Protein AF-A0A015U042-F1 (afdb_monomer_lite)

Structure (mmCIF, N/CA/C/O backbone):
data_AF-A0A015U042-F1
#
_entry.id   AF-A0A015U042-F1
#
loop_
_atom_site.group_PDB
_atom_site.id
_atom_site.type_symbol
_atom_site.label_atom_id
_atom_site.label_alt_id
_atom_site.label_comp_id
_atom_site.label_asym_id
_atom_site.label_entity_id
_atom_site.label_seq_id
_atom_site.pdbx_PDB_ins_code
_atom_site.Cartn_x
_atom_site.Cartn_y
_atom_site.Cartn_z
_atom_site.occupancy
_atom_site.B_iso_or_equiv
_atom_site.auth_seq_id
_atom_site.auth_comp_id
_atom_site.auth_asym_id
_atom_site.auth_atom_id
_atom_site.pdbx_PDB_model_num
ATOM 1 N N . MET A 1 1 ? -30.426 -4.460 9.310 1.00 33.09 1 MET A N 1
ATOM 2 C CA . MET A 1 1 ? -29.621 -4.539 8.068 1.00 33.09 1 MET A CA 1
ATOM 3 C C . MET A 1 1 ? -28.515 -3.481 8.131 1.00 33.09 1 MET A C 1
ATOM 5 O O . MET A 1 1 ? -28.810 -2.299 8.033 1.00 33.09 1 MET A O 1
ATOM 9 N N . TYR A 1 2 ? -27.264 -3.864 8.415 1.00 40.91 2 TYR A N 1
ATOM 10 C CA . TYR A 1 2 ? -26.163 -2.901 8.588 1.00 40.91 2 TYR A CA 1
ATOM 11 C C . TYR A 1 2 ? -25.633 -2.448 7.216 1.00 40.91 2 TYR A C 1
ATOM 13 O O . TYR A 1 2 ? -25.045 -3.244 6.478 1.00 40.91 2 TYR A O 1
ATOM 21 N N . LYS A 1 3 ? -25.877 -1.182 6.856 1.00 42.28 3 LYS A N 1
ATOM 22 C CA . LYS A 1 3 ? -25.446 -0.571 5.587 1.00 42.28 3 LYS A CA 1
ATOM 23 C C . LYS A 1 3 ? -23.916 -0.463 5.579 1.00 42.28 3 LYS A C 1
ATOM 25 O O . LYS A 1 3 ? -23.319 -0.044 6.570 1.00 42.28 3 LYS A O 1
ATOM 30 N N . ALA A 1 4 ? -23.266 -0.883 4.492 1.00 52.16 4 ALA A N 1
ATOM 31 C CA . ALA A 1 4 ? -21.827 -0.661 4.339 1.00 52.16 4 ALA A CA 1
ATOM 32 C C . ALA A 1 4 ? -21.532 0.851 4.419 1.00 52.16 4 ALA A C 1
ATOM 34 O O . ALA A 1 4 ? -22.379 1.640 3.990 1.00 52.16 4 ALA A O 1
ATOM 35 N N . PRO A 1 5 ? -20.383 1.271 4.984 1.00 58.50 5 PRO A N 1
ATOM 36 C CA . PRO A 1 5 ? -20.014 2.678 4.952 1.00 58.50 5 PRO A CA 1
ATOM 37 C C . PRO A 1 5 ? -19.988 3.178 3.494 1.00 58.50 5 PRO A C 1
ATOM 39 O O . PRO A 1 5 ? -19.640 2.397 2.601 1.00 58.50 5 PRO A O 1
ATOM 42 N N . PRO A 1 6 ? -20.397 4.437 3.252 1.00 64.44 6 PRO A N 1
ATOM 43 C CA . PRO A 1 6 ? -20.376 5.031 1.924 1.00 64.44 6 PRO A CA 1
ATOM 44 C C . PRO A 1 6 ? -18.950 5.016 1.373 1.00 64.44 6 PRO A C 1
ATOM 46 O O . PRO A 1 6 ? -17.973 4.983 2.125 1.00 64.44 6 PRO A O 1
ATOM 49 N N . ARG A 1 7 ? -18.837 4.940 0.045 1.00 69.38 7 ARG A N 1
ATOM 50 C CA . ARG A 1 7 ? -17.539 4.854 -0.624 1.00 69.38 7 ARG A CA 1
ATOM 51 C C . ARG A 1 7 ? -16.801 6.178 -0.491 1.00 69.38 7 ARG A C 1
ATOM 53 O O . ARG A 1 7 ? -17.311 7.214 -0.899 1.00 69.38 7 ARG A O 1
ATOM 60 N N . ASP A 1 8 ? -15.571 6.103 -0.005 1.00 77.75 8 ASP A N 1
ATOM 61 C CA . ASP A 1 8 ? -14.689 7.257 0.103 1.00 77.75 8 ASP A CA 1
ATOM 62 C C . ASP A 1 8 ? -13.974 7.524 -1.218 1.00 77.75 8 ASP A C 1
ATOM 64 O O . ASP A 1 8 ? -12.953 6.901 -1.517 1.00 77.75 8 ASP A O 1
ATOM 68 N N . ILE A 1 9 ? -14.503 8.473 -1.995 1.00 84.31 9 ILE A N 1
ATOM 69 C CA . ILE A 1 9 ? -13.961 8.866 -3.306 1.00 84.31 9 ILE A CA 1
ATOM 70 C C . ILE A 1 9 ? -12.489 9.283 -3.188 1.00 84.31 9 ILE A C 1
ATOM 72 O O . ILE A 1 9 ? -11.671 8.887 -4.014 1.00 84.31 9 ILE A O 1
ATOM 76 N N . SER A 1 10 ? -12.120 9.998 -2.121 1.00 84.94 10 SER A N 1
ATOM 77 C CA . SER A 1 10 ? -10.738 10.429 -1.875 1.00 84.94 10 SER A CA 1
ATOM 78 C C . SER A 1 10 ? -9.755 9.258 -1.844 1.00 84.94 10 SER A C 1
ATOM 80 O O . SER A 1 10 ? -8.666 9.355 -2.393 1.00 84.94 10 SER A O 1
ATOM 82 N N . ILE A 1 11 ? -10.139 8.123 -1.253 1.00 86.38 11 ILE A N 1
ATOM 83 C CA . ILE A 1 11 ? -9.268 6.944 -1.176 1.00 86.38 11 ILE A CA 1
ATOM 84 C C . ILE A 1 11 ? -9.122 6.269 -2.537 1.00 86.38 11 ILE A C 1
ATOM 86 O O . ILE A 1 11 ? -8.060 5.730 -2.841 1.00 86.38 11 ILE A O 1
ATOM 90 N N . ASP A 1 12 ? -10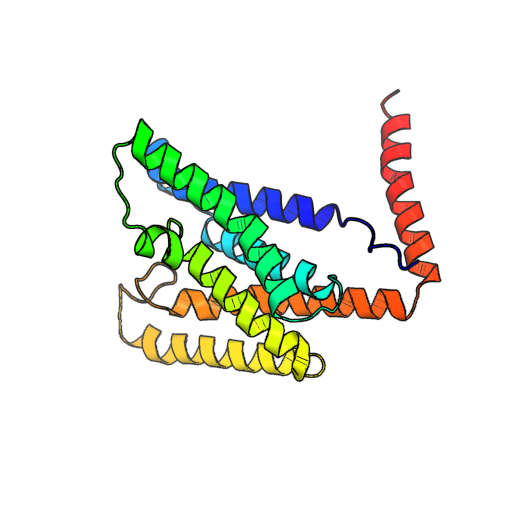.168 6.281 -3.357 1.00 86.12 12 ASP A N 1
ATOM 91 C CA . ASP A 1 12 ? -10.093 5.731 -4.708 1.00 86.12 12 ASP A CA 1
ATOM 92 C C . ASP A 1 12 ? -9.213 6.618 -5.614 1.00 86.12 12 ASP A C 1
ATOM 94 O O . ASP A 1 12 ? -8.393 6.082 -6.360 1.00 86.12 12 ASP A O 1
ATOM 98 N N . ILE A 1 13 ? -9.259 7.949 -5.454 1.00 88.19 13 ILE A N 1
ATOM 99 C CA . ILE A 1 13 ? -8.319 8.885 -6.101 1.00 88.19 13 ILE A CA 1
ATOM 100 C C . ILE A 1 13 ? -6.880 8.629 -5.633 1.00 88.19 13 ILE A C 1
ATOM 102 O O . ILE A 1 13 ? -5.988 8.494 -6.467 1.00 88.19 13 ILE A O 1
ATOM 106 N N . LEU A 1 14 ? -6.639 8.501 -4.321 1.00 88.81 14 LEU A N 1
ATOM 107 C CA . LEU A 1 14 ? -5.294 8.230 -3.799 1.00 88.81 14 LEU A CA 1
ATOM 108 C C . LEU A 1 14 ? -4.720 6.912 -4.334 1.00 88.81 14 LEU A C 1
ATOM 110 O O . LEU A 1 14 ? -3.543 6.861 -4.673 1.00 88.81 14 LEU A O 1
ATOM 114 N N . LYS A 1 15 ? -5.531 5.850 -4.437 1.00 88.88 15 LYS A N 1
ATOM 115 C CA . LYS A 1 15 ? -5.088 4.581 -5.041 1.00 88.88 15 LYS A CA 1
ATOM 116 C C . LYS A 1 15 ? -4.743 4.738 -6.518 1.00 88.88 15 LYS A C 1
ATOM 118 O O . LYS A 1 15 ? -3.800 4.099 -6.969 1.00 88.88 15 LYS A O 1
ATOM 123 N N . CYS A 1 16 ? -5.502 5.551 -7.254 1.00 90.56 16 CYS A N 1
ATOM 124 C CA . CYS A 1 16 ? -5.222 5.839 -8.658 1.00 90.56 16 CYS A CA 1
ATOM 125 C C . CYS A 1 16 ? -3.868 6.543 -8.803 1.00 90.56 16 CYS A C 1
ATOM 127 O O . CYS A 1 16 ? -3.005 6.065 -9.532 1.00 90.56 16 CYS A O 1
ATOM 129 N N . ILE A 1 17 ? -3.640 7.604 -8.023 1.00 89.69 17 ILE A N 1
ATOM 130 C CA . ILE A 1 17 ? -2.360 8.327 -7.997 1.00 89.69 17 ILE A CA 1
ATOM 131 C C . ILE A 1 17 ? -1.219 7.384 -7.606 1.00 89.69 17 ILE A C 1
ATOM 133 O O . ILE A 1 17 ? -0.198 7.351 -8.284 1.00 89.69 17 ILE A O 1
ATOM 137 N N . ALA A 1 18 ? -1.405 6.570 -6.564 1.00 90.31 18 ALA A N 1
ATOM 138 C CA . ALA A 1 18 ? -0.413 5.589 -6.138 1.00 90.31 18 ALA A CA 1
ATOM 139 C C . ALA A 1 18 ? -0.054 4.611 -7.267 1.00 90.31 18 ALA A C 1
ATOM 141 O O . ALA A 1 18 ? 1.122 4.406 -7.543 1.00 90.31 18 ALA A O 1
ATOM 142 N N . ALA A 1 19 ? -1.053 4.056 -7.959 1.00 89.44 19 ALA A N 1
ATOM 143 C CA . ALA A 1 19 ? -0.831 3.145 -9.079 1.00 89.44 19 ALA A CA 1
ATOM 144 C C . ALA A 1 19 ? -0.093 3.825 -10.244 1.00 89.44 19 ALA A C 1
ATOM 146 O O . ALA A 1 19 ? 0.825 3.229 -10.803 1.00 89.44 19 ALA A O 1
ATOM 147 N N . ILE A 1 20 ? -0.441 5.073 -10.576 1.00 88.56 20 ILE A N 1
ATOM 148 C CA . ILE A 1 20 ? 0.255 5.855 -11.609 1.00 88.56 20 ILE A CA 1
ATOM 149 C C . ILE A 1 20 ? 1.720 6.069 -11.218 1.00 88.56 20 ILE A C 1
ATOM 151 O O . ILE A 1 20 ? 2.601 5.806 -12.026 1.00 88.56 20 ILE A O 1
ATOM 155 N N . MET A 1 21 ? 1.996 6.482 -9.978 1.00 87.75 21 MET A N 1
ATOM 156 C CA . MET A 1 21 ? 3.363 6.729 -9.502 1.00 87.75 21 MET A CA 1
ATOM 157 C C . MET A 1 21 ? 4.219 5.457 -9.469 1.00 87.75 21 MET A C 1
ATOM 159 O O . MET A 1 21 ? 5.380 5.494 -9.871 1.00 87.75 21 MET A O 1
ATOM 163 N N . ILE A 1 22 ? 3.649 4.329 -9.028 1.00 87.69 22 ILE A N 1
ATOM 164 C CA . ILE A 1 22 ? 4.331 3.026 -9.050 1.00 87.69 22 ILE A CA 1
ATOM 165 C C . ILE A 1 22 ? 4.658 2.645 -10.493 1.00 87.69 22 ILE A C 1
ATOM 167 O O . ILE A 1 22 ? 5.803 2.322 -10.802 1.00 87.69 22 ILE A O 1
ATOM 171 N N . THR A 1 23 ? 3.678 2.745 -11.392 1.00 86.88 23 THR A N 1
ATOM 172 C CA . THR A 1 23 ? 3.873 2.393 -12.803 1.00 86.88 23 THR A CA 1
ATOM 173 C C . THR A 1 23 ? 4.927 3.290 -13.452 1.00 86.88 23 THR A C 1
ATOM 175 O O . THR A 1 23 ? 5.841 2.775 -14.083 1.00 86.88 23 THR A O 1
ATOM 178 N N . ASN A 1 24 ? 4.865 4.608 -13.226 1.00 88.25 24 ASN A N 1
ATOM 179 C CA . ASN A 1 24 ? 5.836 5.579 -13.740 1.00 88.25 24 ASN A CA 1
ATOM 180 C C . ASN A 1 24 ? 7.276 5.225 -13.341 1.00 88.25 24 ASN A C 1
ATOM 182 O O . ASN A 1 24 ? 8.196 5.350 -14.141 1.00 88.25 24 ASN A O 1
ATOM 186 N N . SER A 1 25 ? 7.471 4.731 -12.117 1.00 86.06 25 SER A N 1
ATOM 187 C CA . SER A 1 25 ? 8.798 4.337 -11.636 1.00 86.06 25 SER A CA 1
ATOM 188 C C . SER A 1 25 ? 9.363 3.064 -12.271 1.00 86.06 25 SER A C 1
ATOM 190 O O . SER A 1 25 ? 10.565 2.844 -12.211 1.00 86.06 25 SER A O 1
ATOM 192 N N . HIS A 1 26 ? 8.514 2.245 -12.897 1.00 84.00 26 HIS A N 1
ATOM 193 C CA . HIS A 1 26 ? 8.901 1.034 -13.627 1.00 84.00 26 HIS A CA 1
ATOM 194 C C . HIS A 1 26 ? 8.947 1.240 -15.152 1.00 84.00 26 HIS A C 1
ATOM 196 O O . HIS A 1 26 ? 9.093 0.276 -15.896 1.00 84.00 26 HIS A O 1
ATOM 202 N N . MET A 1 27 ? 8.796 2.479 -15.630 1.00 83.19 27 MET A N 1
ATOM 203 C CA . MET A 1 27 ? 8.882 2.838 -17.052 1.00 83.19 27 MET A CA 1
ATOM 204 C C . MET A 1 27 ? 10.288 3.315 -17.451 1.00 83.19 27 MET A C 1
ATOM 206 O O . MET A 1 27 ? 10.439 4.022 -18.442 1.00 83.19 27 MET A O 1
ATOM 210 N N . ASP A 1 28 ? 11.322 2.936 -16.700 1.00 80.75 28 ASP A N 1
ATOM 211 C CA . ASP A 1 28 ? 12.724 3.296 -16.950 1.00 80.75 28 ASP A CA 1
ATOM 212 C C . ASP A 1 28 ? 13.157 3.016 -18.398 1.00 80.75 28 ASP A C 1
ATOM 214 O O . ASP A 1 28 ? 13.710 3.894 -19.059 1.00 80.75 28 ASP A O 1
ATOM 218 N N . ILE A 1 29 ? 12.794 1.845 -18.926 1.00 80.69 29 ILE A N 1
ATOM 219 C CA . ILE A 1 29 ? 13.070 1.437 -20.311 1.00 80.69 29 ILE A CA 1
ATOM 220 C C . ILE A 1 29 ? 12.398 2.376 -21.329 1.00 80.69 29 ILE A C 1
ATOM 222 O O . ILE A 1 29 ? 12.947 2.615 -22.402 1.00 80.69 29 ILE A O 1
ATOM 226 N N . LEU A 1 30 ? 11.225 2.932 -21.009 1.00 80.69 30 LEU A N 1
ATOM 227 C CA . LEU A 1 30 ? 10.455 3.792 -21.915 1.00 80.69 30 LEU A CA 1
ATOM 228 C C . LEU A 1 30 ? 11.036 5.212 -22.015 1.00 80.69 30 LEU A C 1
ATOM 230 O O . LEU A 1 30 ? 10.817 5.895 -23.013 1.00 80.69 30 LEU A O 1
ATOM 234 N N . TYR A 1 31 ? 11.767 5.656 -20.990 1.00 82.31 31 TYR A N 1
ATOM 235 C CA . TYR A 1 31 ? 12.343 7.000 -20.926 1.00 82.31 31 TYR A CA 1
ATOM 236 C C . TYR A 1 31 ? 13.756 7.109 -21.516 1.00 82.31 31 TYR A C 1
ATOM 238 O O . TYR A 1 31 ? 14.216 8.228 -21.746 1.00 82.31 31 TYR A O 1
ATOM 246 N N . GLY A 1 32 ? 14.438 5.987 -21.778 1.00 83.62 32 GLY A N 1
ATOM 247 C CA . GLY A 1 32 ? 15.785 5.972 -22.358 1.00 83.62 32 GLY A CA 1
ATOM 248 C C . GLY A 1 32 ? 16.765 6.850 -21.572 1.00 83.62 32 GLY A C 1
ATOM 249 O O . GLY A 1 32 ? 16.973 6.654 -20.372 1.00 83.62 32 GLY A O 1
ATOM 250 N N . ASP A 1 33 ? 17.320 7.866 -22.235 1.00 80.31 33 ASP A N 1
ATOM 251 C CA . ASP A 1 33 ? 18.275 8.821 -21.652 1.00 80.31 33 ASP A CA 1
ATOM 252 C C . ASP A 1 33 ? 17.679 9.678 -20.517 1.00 80.31 33 ASP A C 1
ATOM 254 O O . ASP A 1 33 ? 18.407 10.218 -19.683 1.00 80.31 33 ASP A O 1
ATOM 258 N N . TYR A 1 34 ? 16.349 9.765 -20.432 1.00 81.62 34 TYR A N 1
ATOM 259 C CA . TYR A 1 34 ? 15.621 10.498 -19.394 1.00 81.62 34 TYR A CA 1
ATOM 260 C C . TYR A 1 34 ? 15.120 9.586 -18.264 1.00 81.62 34 TYR A C 1
ATOM 262 O O . TYR A 1 34 ? 14.112 9.881 -17.621 1.00 81.62 34 TYR A O 1
ATOM 270 N N . SER A 1 35 ? 15.817 8.480 -17.987 1.00 75.19 35 SER A N 1
ATOM 271 C CA . SER A 1 35 ? 15.477 7.517 -16.923 1.00 75.19 35 SER A CA 1
ATOM 272 C C . SER A 1 35 ? 15.318 8.141 -15.526 1.00 75.19 35 SER A C 1
ATOM 274 O O . SER A 1 35 ? 14.597 7.604 -14.688 1.00 75.19 35 SER A O 1
ATOM 276 N N . TYR A 1 36 ? 15.884 9.328 -15.278 1.00 78.50 36 TYR A N 1
ATOM 277 C CA . TYR A 1 36 ? 15.654 10.098 -14.049 1.00 78.50 36 TYR A CA 1
ATOM 278 C C . TYR A 1 36 ? 14.198 10.574 -13.866 1.00 78.50 36 TYR A C 1
ATOM 280 O O . TYR A 1 36 ? 13.826 10.984 -12.767 1.00 78.50 36 TYR A O 1
ATOM 288 N N . LEU A 1 37 ? 13.364 10.537 -14.911 1.00 79.19 37 LEU A N 1
ATOM 289 C CA . LEU A 1 37 ? 11.925 10.813 -14.825 1.00 79.19 37 LEU A CA 1
ATOM 290 C C . LEU A 1 37 ? 11.130 9.622 -14.263 1.00 79.19 37 LEU A C 1
ATOM 292 O O . LEU A 1 37 ? 10.024 9.824 -13.751 1.00 79.19 37 LEU A O 1
ATOM 296 N N . ALA A 1 38 ? 11.701 8.410 -14.269 1.00 81.50 38 ALA A N 1
ATOM 297 C CA . ALA A 1 38 ? 11.119 7.202 -13.680 1.00 81.50 38 ALA A CA 1
ATOM 298 C C . ALA A 1 38 ? 11.228 7.221 -12.142 1.00 81.50 38 ALA A C 1
ATOM 300 O O . ALA A 1 38 ? 11.882 6.398 -11.505 1.00 81.50 38 ALA A O 1
ATOM 301 N N . THR A 1 39 ? 10.591 8.208 -11.514 1.00 83.94 39 THR A N 1
ATOM 302 C CA . THR A 1 39 ? 10.591 8.416 -10.061 1.00 83.94 39 THR A CA 1
ATOM 303 C C . THR A 1 39 ? 9.191 8.257 -9.478 1.00 83.94 39 THR A C 1
ATOM 305 O O . THR A 1 39 ? 8.205 8.057 -10.189 1.00 83.94 39 THR A O 1
ATOM 308 N N . GLY A 1 40 ? 9.100 8.319 -8.147 1.00 81.62 40 GLY A N 1
ATOM 309 C CA . GLY A 1 40 ? 7.826 8.292 -7.429 1.00 81.62 40 GLY A CA 1
ATOM 310 C C . GLY A 1 40 ? 7.389 6.913 -6.939 1.00 81.62 40 GLY A C 1
ATOM 311 O O . GLY A 1 40 ? 6.429 6.851 -6.177 1.00 81.62 40 GLY A O 1
ATOM 312 N N . GLY A 1 41 ? 8.115 5.839 -7.266 1.00 84.00 41 GLY A N 1
ATOM 313 C CA . GLY A 1 41 ? 7.767 4.472 -6.857 1.00 84.00 41 GLY A CA 1
ATOM 314 C C . GLY A 1 41 ? 7.612 4.327 -5.347 1.00 84.00 41 GLY A C 1
ATOM 315 O O . GLY A 1 41 ? 6.566 3.907 -4.867 1.00 84.00 41 GLY A O 1
ATOM 316 N N . ALA A 1 42 ? 8.588 4.816 -4.579 1.00 84.62 42 ALA A N 1
ATOM 317 C CA . ALA A 1 42 ? 8.534 4.747 -3.121 1.00 84.62 42 ALA A CA 1
ATOM 318 C C . ALA A 1 42 ? 7.379 5.545 -2.493 1.00 84.62 42 ALA A C 1
ATOM 320 O O . ALA A 1 42 ? 6.770 5.117 -1.513 1.00 84.62 42 ALA A O 1
ATOM 321 N N . ILE A 1 43 ? 7.050 6.706 -3.066 1.00 86.44 43 ILE A N 1
ATOM 322 C CA . ILE A 1 43 ? 5.910 7.511 -2.609 1.00 86.44 43 ILE A CA 1
ATOM 323 C C . ILE A 1 43 ? 4.600 6.800 -2.976 1.00 86.44 43 ILE A C 1
ATOM 325 O O . ILE A 1 43 ? 3.691 6.724 -2.151 1.00 86.44 43 ILE A O 1
ATOM 329 N N . GLY A 1 44 ? 4.516 6.239 -4.183 1.00 88.75 44 GLY A N 1
ATOM 330 C CA . GLY A 1 44 ? 3.378 5.450 -4.641 1.00 88.75 44 GLY A CA 1
ATOM 331 C C . GLY A 1 44 ? 3.133 4.223 -3.760 1.00 88.75 44 GLY A C 1
ATOM 332 O O . GLY A 1 44 ? 2.011 4.024 -3.291 1.00 88.75 44 GLY A O 1
ATOM 333 N N . ASP A 1 45 ? 4.183 3.469 -3.436 1.00 89.31 45 ASP A N 1
ATOM 334 C CA . ASP A 1 45 ? 4.127 2.334 -2.514 1.00 89.31 45 ASP A CA 1
ATOM 335 C C . ASP A 1 45 ? 3.628 2.770 -1.133 1.00 89.31 45 ASP A C 1
ATOM 337 O O . ASP A 1 45 ? 2.673 2.195 -0.602 1.00 89.31 45 ASP A O 1
ATOM 341 N N . ALA A 1 46 ? 4.204 3.834 -0.563 1.00 89.19 46 ALA A N 1
ATOM 342 C CA . ALA A 1 46 ? 3.784 4.377 0.726 1.00 89.19 46 ALA A CA 1
ATOM 343 C C . ALA A 1 46 ? 2.295 4.774 0.732 1.00 89.19 46 ALA A C 1
ATOM 345 O O . ALA A 1 46 ? 1.562 4.424 1.665 1.00 89.19 46 ALA A O 1
ATOM 346 N N . LEU A 1 47 ? 1.817 5.440 -0.326 1.00 90.00 47 LEU A N 1
ATOM 347 C CA . LEU A 1 47 ? 0.407 5.801 -0.495 1.00 90.00 47 LEU A CA 1
ATOM 348 C C . LEU A 1 47 ? -0.489 4.564 -0.623 1.00 90.00 47 LEU A C 1
ATOM 350 O O . LEU A 1 47 ? -1.572 4.521 -0.026 1.00 90.00 47 LEU A O 1
ATOM 354 N N . PHE A 1 48 ? -0.052 3.538 -1.353 1.00 91.69 48 PHE A N 1
ATOM 355 C CA . PHE A 1 48 ? -0.807 2.299 -1.513 1.00 91.69 48 PHE A CA 1
ATOM 356 C C . PHE A 1 48 ? -0.928 1.532 -0.192 1.00 91.69 48 PHE A C 1
ATOM 358 O O . PHE A 1 48 ? -2.021 1.070 0.168 1.00 91.69 48 PHE A O 1
ATOM 365 N N . PHE A 1 49 ? 0.165 1.427 0.568 1.00 92.38 49 PHE A N 1
ATOM 366 C CA . PHE A 1 49 ? 0.175 0.816 1.896 1.00 92.38 49 PHE A CA 1
ATOM 367 C C . PHE A 1 49 ? -0.700 1.597 2.875 1.00 92.38 49 PHE A C 1
ATOM 369 O O . PHE A 1 49 ? -1.530 1.001 3.567 1.00 92.38 49 PHE A O 1
ATOM 376 N N . PHE A 1 50 ? -0.613 2.926 2.871 1.00 92.56 50 PHE A N 1
ATOM 377 C CA . PHE A 1 50 ? -1.488 3.789 3.659 1.00 92.56 50 PHE A CA 1
ATOM 378 C C . PHE A 1 50 ? -2.975 3.555 3.337 1.00 92.56 50 PHE A C 1
ATOM 380 O O . PHE A 1 50 ? -3.773 3.259 4.233 1.00 92.56 50 PHE A O 1
ATOM 387 N N . CYS A 1 51 ? -3.360 3.586 2.057 1.00 90.75 51 CYS A N 1
ATOM 388 C CA . CYS A 1 51 ? -4.740 3.332 1.627 1.00 90.75 51 CYS A CA 1
ATOM 389 C C . CYS A 1 51 ? -5.214 1.921 2.007 1.00 90.75 51 CYS A C 1
ATOM 391 O O . CYS A 1 51 ? -6.368 1.713 2.410 1.00 90.75 51 CYS A O 1
ATOM 393 N N . SER A 1 52 ? -4.320 0.938 1.904 1.00 90.56 52 SER A N 1
ATOM 394 C CA . SER A 1 52 ? -4.586 -0.441 2.303 1.00 90.56 52 SER A CA 1
ATOM 395 C C . SER A 1 52 ? -4.867 -0.550 3.798 1.00 90.56 52 SER A C 1
ATOM 397 O O . SER A 1 52 ? -5.875 -1.150 4.165 1.00 90.56 52 SER A O 1
ATOM 399 N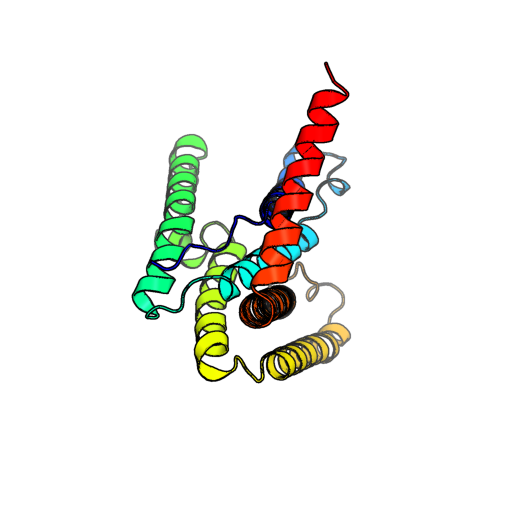 N . GLY A 1 53 ? -4.055 0.075 4.655 1.00 89.56 53 GLY A N 1
ATOM 400 C CA . GLY A 1 53 ? -4.273 0.119 6.104 1.00 89.56 53 GLY A CA 1
ATOM 401 C C . GLY A 1 53 ? -5.557 0.854 6.499 1.00 89.56 53 GLY A C 1
ATOM 402 O O . GLY A 1 53 ? -6.318 0.370 7.340 1.00 89.56 53 GLY A O 1
ATOM 403 N N . TYR A 1 54 ? -5.855 1.974 5.836 1.00 89.00 54 TYR A N 1
ATOM 404 C CA . TYR A 1 54 ? -7.062 2.772 6.068 1.00 89.00 54 TYR A CA 1
ATOM 405 C C . TYR A 1 54 ? -8.347 1.986 5.810 1.00 89.00 54 TYR A C 1
ATOM 407 O O . TYR A 1 54 ? -9.195 1.829 6.693 1.00 89.00 54 TYR A O 1
ATOM 415 N N . THR A 1 55 ? -8.472 1.424 4.607 1.00 86.56 55 THR A N 1
ATOM 416 C CA . THR A 1 55 ? -9.667 0.661 4.211 1.00 86.56 55 THR A CA 1
ATOM 417 C C . THR A 1 55 ? -9.845 -0.610 5.037 1.00 86.56 55 THR A C 1
ATOM 419 O O . THR A 1 55 ? -10.969 -1.083 5.228 1.00 86.56 55 THR A O 1
ATOM 422 N N . LEU A 1 56 ? -8.752 -1.155 5.574 1.00 85.50 56 LEU A N 1
ATOM 423 C CA . LEU A 1 56 ? -8.771 -2.321 6.443 1.00 85.50 56 LEU A CA 1
ATOM 424 C C . LEU A 1 56 ? -9.591 -2.066 7.706 1.00 85.50 56 LEU A C 1
ATOM 426 O O . LEU A 1 56 ? -10.453 -2.877 8.033 1.00 85.50 56 LEU A O 1
ATOM 430 N N . PHE A 1 57 ? -9.369 -0.939 8.383 1.00 82.44 57 PHE A N 1
ATOM 431 C CA . PHE A 1 57 ? -10.027 -0.599 9.651 1.00 82.44 57 PHE A CA 1
ATOM 432 C C . PHE A 1 57 ? -11.456 -0.059 9.484 1.00 82.44 57 PHE A C 1
ATOM 434 O O . PHE A 1 57 ? -12.217 -0.015 10.452 1.00 82.44 57 PHE A O 1
ATOM 441 N N . LEU A 1 58 ? -11.862 0.258 8.253 1.00 77.81 58 LEU A N 1
ATOM 442 C CA . LEU A 1 58 ? -13.259 0.525 7.893 1.00 77.81 58 LEU A CA 1
ATOM 443 C C . LEU A 1 58 ? -14.065 -0.754 7.604 1.00 77.81 58 LEU A C 1
ATOM 445 O O . LEU A 1 58 ? -15.295 -0.745 7.667 1.00 77.81 58 LEU A O 1
ATOM 449 N N . GLY A 1 59 ? -13.391 -1.864 7.282 1.00 72.19 59 GLY A N 1
ATOM 450 C CA . GLY A 1 59 ? -14.031 -3.136 6.946 1.00 72.19 59 GLY A CA 1
ATOM 451 C C . GLY A 1 59 ? -14.706 -3.830 8.136 1.00 72.19 59 GLY A C 1
ATOM 452 O O . GLY A 1 59 ? -14.388 -3.568 9.295 1.00 72.19 59 GLY A O 1
ATOM 453 N N . ARG A 1 60 ? -15.611 -4.774 7.851 1.00 72.50 60 ARG A N 1
ATOM 454 C CA . ARG A 1 60 ? -16.326 -5.573 8.867 1.00 72.50 60 ARG A CA 1
ATOM 455 C C . ARG A 1 60 ? -15.370 -6.462 9.671 1.00 72.50 60 ARG A C 1
ATOM 457 O O . ARG A 1 60 ? -14.388 -6.955 9.117 1.00 72.50 60 ARG A O 1
ATOM 464 N N . ASP A 1 61 ? -15.675 -6.670 10.953 1.00 73.38 61 ASP A N 1
ATOM 465 C CA . ASP A 1 61 ? -15.024 -7.715 11.749 1.00 73.38 61 ASP A CA 1
ATOM 466 C C . ASP A 1 61 ? -15.497 -9.085 11.227 1.00 73.38 61 ASP A C 1
ATOM 468 O O . ASP A 1 61 ? -16.685 -9.299 10.984 1.00 73.38 61 ASP A O 1
ATOM 472 N N . MET A 1 62 ? -14.551 -9.983 10.980 1.00 79.31 62 MET A N 1
ATOM 473 C CA . MET A 1 62 ? -14.779 -11.332 10.467 1.00 79.31 62 MET A CA 1
ATOM 474 C C . MET A 1 62 ? -13.732 -12.274 11.043 1.00 79.31 62 MET A C 1
ATOM 476 O O . MET A 1 62 ? -12.684 -11.824 11.517 1.00 79.31 62 MET A O 1
ATOM 480 N N . ASP A 1 63 ? -13.986 -13.569 10.896 1.00 87.12 63 ASP A N 1
ATOM 481 C CA . ASP A 1 63 ? -12.975 -14.589 11.120 1.00 87.12 63 ASP A CA 1
ATOM 482 C C . ASP A 1 63 ? -11.768 -14.444 10.169 1.00 87.12 63 ASP A C 1
ATOM 484 O O . ASP A 1 63 ? -11.915 -14.017 9.016 1.00 87.12 63 ASP A O 1
ATOM 488 N N . PHE A 1 64 ? -10.576 -14.786 10.669 1.00 87.50 64 PHE A N 1
ATOM 489 C CA . PHE A 1 64 ? -9.288 -14.587 9.996 1.00 87.50 64 PHE A CA 1
ATOM 490 C C . PHE A 1 64 ? -9.259 -15.214 8.606 1.00 87.50 64 PHE A C 1
ATOM 492 O O . PHE A 1 64 ? -8.945 -14.533 7.631 1.00 87.50 64 PHE A O 1
ATOM 499 N N . PHE A 1 65 ? -9.636 -16.489 8.500 1.00 88.06 65 PHE A N 1
ATOM 500 C CA . PHE A 1 65 ? -9.519 -17.248 7.257 1.00 88.06 65 PHE A CA 1
ATOM 501 C C . PHE A 1 65 ? -10.416 -16.675 6.162 1.00 88.06 65 PHE A C 1
ATOM 503 O O . PHE A 1 65 ? -9.965 -16.415 5.046 1.00 88.06 65 PHE A O 1
ATOM 510 N N . ASN A 1 66 ? -11.674 -16.378 6.494 1.00 89.44 66 ASN A N 1
ATOM 511 C CA . ASN A 1 66 ? -12.625 -15.765 5.564 1.00 89.44 66 ASN A CA 1
ATOM 512 C C . ASN A 1 66 ? -12.208 -14.351 5.146 1.00 89.44 66 ASN A C 1
ATOM 514 O O . ASN A 1 66 ? -12.466 -13.910 4.021 1.00 89.44 66 ASN A O 1
ATOM 518 N N . TRP A 1 67 ? -11.579 -13.620 6.059 1.00 88.25 67 TRP A N 1
ATOM 519 C CA . TRP A 1 67 ? -11.062 -12.289 5.801 1.00 88.25 67 TRP A CA 1
ATOM 520 C C . TRP A 1 67 ? -9.832 -12.314 4.885 1.00 88.25 67 TRP A C 1
ATOM 522 O O . TRP A 1 67 ? -9.786 -11.571 3.901 1.00 88.25 67 TRP A O 1
ATOM 532 N N . TYR A 1 68 ? -8.875 -13.202 5.157 1.00 89.44 68 TYR A N 1
ATOM 533 C CA . TYR A 1 68 ? -7.633 -13.338 4.400 1.00 89.44 68 TYR A CA 1
ATOM 534 C C . TYR A 1 68 ? -7.881 -13.933 3.008 1.00 89.44 68 TYR A C 1
ATOM 536 O O . TYR A 1 68 ? -7.388 -13.398 2.013 1.00 89.44 68 TYR A O 1
ATOM 544 N N . LYS A 1 69 ? -8.769 -14.933 2.899 1.00 89.94 69 LYS A N 1
ATOM 545 C CA . LYS A 1 69 ? -9.212 -15.517 1.620 1.00 89.94 69 LYS A CA 1
ATOM 546 C C . LYS A 1 69 ? -9.724 -14.457 0.645 1.00 89.94 69 LYS A C 1
ATOM 548 O O . LYS A 1 69 ? -9.410 -14.503 -0.538 1.00 89.94 69 LYS A O 1
ATOM 553 N N . ARG A 1 70 ? -10.459 -13.446 1.124 1.00 88.75 70 ARG A N 1
ATOM 554 C CA . ARG A 1 70 ? -10.920 -12.338 0.268 1.00 88.75 70 ARG A CA 1
ATOM 555 C C . ARG A 1 70 ? -9.795 -11.485 -0.305 1.00 88.75 70 ARG A C 1
ATOM 557 O O . ARG A 1 70 ? -9.980 -10.880 -1.356 1.00 88.75 70 ARG A O 1
ATOM 564 N N . ARG A 1 71 ? -8.670 -11.363 0.400 1.00 88.81 71 ARG A N 1
ATOM 565 C CA . ARG A 1 71 ? -7.503 -10.614 -0.084 1.00 88.81 71 ARG A CA 1
ATOM 566 C C . ARG A 1 71 ? -6.744 -11.424 -1.120 1.00 88.81 71 ARG A C 1
ATOM 568 O O . ARG A 1 71 ? -6.450 -10.877 -2.179 1.00 88.81 71 ARG A O 1
ATOM 575 N N . ILE A 1 72 ? -6.574 -12.723 -0.874 1.00 89.50 72 ILE A N 1
ATOM 576 C CA . ILE A 1 72 ? -6.015 -13.659 -1.855 1.00 89.50 72 ILE A CA 1
ATOM 577 C C . ILE A 1 72 ? -6.836 -13.625 -3.149 1.00 89.50 72 ILE A C 1
ATOM 579 O O . ILE A 1 72 ? -6.290 -13.323 -4.204 1.00 89.50 72 ILE A O 1
ATOM 583 N N . ASN A 1 73 ? -8.159 -13.795 -3.053 1.00 90.62 73 ASN A N 1
ATOM 584 C CA . ASN A 1 73 ? -9.074 -13.799 -4.201 1.00 90.62 73 ASN A CA 1
ATOM 585 C C . ASN A 1 73 ? -9.149 -12.465 -4.961 1.00 90.62 73 ASN A C 1
ATOM 587 O O . ASN A 1 73 ? -9.784 -12.404 -6.006 1.00 90.62 73 ASN A O 1
ATOM 591 N N . ARG A 1 74 ? -8.556 -11.389 -4.437 1.00 86.94 74 ARG A N 1
ATOM 592 C CA . ARG A 1 74 ? -8.481 -10.098 -5.128 1.00 86.94 74 ARG A CA 1
ATOM 593 C C . ARG A 1 74 ? -7.125 -9.874 -5.795 1.00 86.94 74 ARG A C 1
ATOM 595 O O . ARG A 1 74 ? -7.088 -9.227 -6.829 1.00 86.94 74 ARG A O 1
ATOM 602 N N . ILE A 1 75 ? -6.038 -10.342 -5.181 1.00 87.75 75 ILE A N 1
ATOM 603 C CA . ILE A 1 75 ? -4.662 -10.037 -5.607 1.00 87.75 75 ILE A CA 1
ATOM 604 C C . ILE A 1 75 ? -4.099 -11.140 -6.507 1.00 87.75 75 ILE A C 1
ATOM 606 O O . ILE A 1 75 ? -3.541 -10.856 -7.559 1.00 87.75 75 ILE A O 1
ATOM 610 N N . TYR A 1 76 ? -4.260 -12.407 -6.127 1.00 86.06 76 TYR A N 1
ATOM 611 C CA . TYR A 1 76 ? -3.636 -13.506 -6.861 1.00 86.06 76 TYR A CA 1
ATOM 612 C C . TYR A 1 76 ? -4.224 -13.749 -8.256 1.00 86.06 76 TYR A C 1
ATOM 614 O O . TYR A 1 76 ? -3.432 -14.063 -9.139 1.00 86.06 76 TYR A O 1
ATOM 622 N N . PRO A 1 77 ? -5.532 -13.543 -8.534 1.00 89.69 77 PRO A N 1
ATOM 623 C CA . PRO A 1 77 ? -6.031 -13.666 -9.903 1.00 89.69 77 PRO A CA 1
ATOM 624 C C . PRO A 1 77 ? -5.298 -12.752 -10.885 1.00 89.69 77 PRO A C 1
ATOM 626 O O . PRO A 1 77 ? -4.909 -13.204 -11.952 1.00 89.69 77 PRO A O 1
ATOM 629 N N . THR A 1 78 ? -5.031 -11.496 -10.511 1.00 88.25 78 THR A N 1
ATOM 630 C CA . THR A 1 78 ? -4.298 -10.566 -11.381 1.00 88.25 78 THR A CA 1
ATOM 631 C C . THR A 1 78 ? -2.825 -10.945 -11.522 1.00 88.25 78 THR A C 1
ATOM 633 O O . THR A 1 78 ? -2.280 -10.824 -12.613 1.00 88.25 78 THR A O 1
ATOM 636 N N . VAL A 1 79 ? -2.193 -11.450 -10.454 1.00 86.81 79 VAL A N 1
ATOM 637 C CA . VAL A 1 79 ? -0.801 -11.942 -10.493 1.00 86.81 79 VAL A CA 1
ATOM 638 C C . VAL A 1 79 ? -0.671 -13.140 -11.435 1.00 86.81 79 VAL A C 1
ATOM 640 O O . VAL A 1 79 ? 0.228 -13.157 -12.269 1.00 86.81 79 VAL A O 1
ATOM 643 N N . PHE A 1 80 ? -1.584 -14.113 -11.354 1.00 87.50 80 PHE A N 1
ATOM 644 C CA . PHE A 1 80 ? -1.584 -15.269 -12.250 1.00 87.50 80 PHE A CA 1
ATOM 645 C C . PHE A 1 80 ? -1.855 -14.874 -13.699 1.00 87.50 80 PHE A C 1
ATOM 647 O O . PHE A 1 80 ? -1.149 -15.341 -14.586 1.00 87.50 80 PHE A O 1
ATOM 654 N N . THR A 1 81 ? -2.822 -13.987 -13.950 1.00 89.00 81 THR A N 1
ATOM 655 C CA . THR A 1 81 ? -3.077 -13.482 -15.305 1.00 89.00 81 THR A CA 1
ATOM 656 C C . THR A 1 81 ? -1.839 -12.803 -15.881 1.00 89.00 81 THR A C 1
ATOM 658 O O . THR A 1 81 ? -1.481 -13.070 -17.024 1.00 89.00 81 THR A O 1
ATOM 661 N N . TRP A 1 82 ? -1.148 -11.970 -15.097 1.00 87.69 82 TRP A N 1
ATOM 662 C CA . TRP A 1 82 ? 0.079 -11.322 -15.559 1.00 87.69 82 TRP A CA 1
ATOM 663 C C . TRP A 1 82 ? 1.210 -12.323 -15.804 1.00 87.69 82 TRP A C 1
ATOM 665 O O . TRP A 1 82 ? 1.877 -12.235 -16.828 1.00 87.69 82 TRP A O 1
ATOM 675 N N . ALA A 1 83 ? 1.384 -13.316 -14.928 1.00 86.25 83 ALA A N 1
ATOM 676 C CA . ALA A 1 83 ? 2.369 -14.378 -15.123 1.00 86.25 83 ALA A CA 1
ATOM 677 C C . ALA A 1 83 ? 2.094 -15.200 -16.396 1.00 86.25 83 ALA A C 1
ATOM 679 O O . ALA A 1 83 ? 3.023 -15.517 -17.132 1.00 86.25 83 ALA A O 1
ATOM 680 N N . LEU A 1 84 ? 0.823 -15.493 -16.697 1.00 86.94 84 LEU A N 1
ATOM 681 C CA . LEU A 1 84 ? 0.427 -16.178 -17.931 1.00 86.94 84 LEU A CA 1
ATOM 682 C C . LEU A 1 84 ? 0.705 -15.324 -19.173 1.00 86.94 84 LEU A C 1
ATOM 684 O O . LEU A 1 84 ? 1.262 -15.828 -20.143 1.00 86.94 84 LEU A O 1
ATOM 688 N N . ILE A 1 85 ? 0.358 -14.034 -19.145 1.00 88.44 85 ILE A N 1
ATOM 689 C CA . ILE A 1 85 ? 0.659 -13.104 -20.245 1.00 88.44 85 ILE A CA 1
ATOM 690 C C . ILE A 1 85 ? 2.178 -13.004 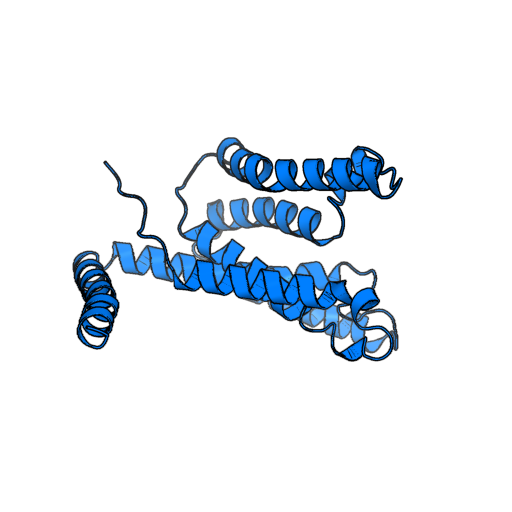-20.450 1.00 88.44 85 ILE A C 1
ATOM 692 O O . ILE A 1 85 ? 2.644 -13.092 -21.583 1.00 88.44 85 ILE A O 1
ATOM 696 N N . ALA A 1 86 ? 2.953 -12.884 -19.369 1.00 85.88 86 ALA A N 1
ATOM 697 C CA . ALA A 1 86 ? 4.412 -12.836 -19.415 1.00 85.88 86 ALA A CA 1
ATOM 698 C C . ALA A 1 86 ? 5.017 -14.104 -20.043 1.00 85.88 86 ALA A C 1
ATOM 700 O O . ALA A 1 86 ? 5.900 -14.010 -20.895 1.00 85.88 86 ALA A O 1
ATOM 701 N N . ALA A 1 87 ? 4.498 -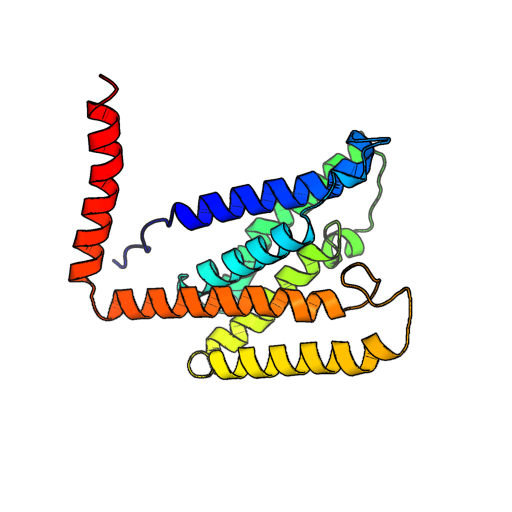15.279 -19.683 1.00 87.38 87 ALA A N 1
ATOM 702 C CA . ALA A 1 87 ? 4.949 -16.549 -20.240 1.00 87.38 87 ALA A CA 1
ATOM 703 C C . ALA A 1 87 ? 4.616 -16.696 -21.734 1.00 87.38 87 ALA A C 1
ATOM 705 O O . ALA A 1 87 ? 5.442 -17.194 -22.491 1.00 87.38 87 ALA A O 1
ATOM 706 N N . VAL A 1 88 ? 3.430 -16.254 -22.170 1.00 89.38 88 VAL A N 1
ATOM 707 C CA . VAL A 1 88 ? 2.986 -16.396 -23.570 1.00 89.38 88 VAL A CA 1
ATOM 708 C C . VAL A 1 88 ? 3.659 -15.384 -24.498 1.00 89.38 88 VAL A C 1
ATOM 710 O O . VAL A 1 88 ? 4.059 -15.747 -25.599 1.00 89.38 88 VAL A O 1
ATOM 713 N N . PHE A 1 89 ? 3.769 -14.121 -24.081 1.00 89.31 89 PHE A N 1
ATOM 714 C CA . PHE A 1 89 ? 4.217 -13.033 -24.959 1.00 89.31 89 PHE A CA 1
ATOM 715 C C . PHE A 1 89 ? 5.702 -12.686 -24.820 1.00 89.31 89 PHE A C 1
ATOM 717 O O . PHE A 1 89 ? 6.283 -12.170 -25.770 1.00 89.31 89 PHE A O 1
ATOM 724 N N . PHE A 1 90 ? 6.319 -12.954 -23.666 1.00 85.25 90 PHE A N 1
ATOM 725 C CA . PHE A 1 90 ? 7.696 -12.540 -23.367 1.00 85.25 90 PHE A CA 1
ATOM 726 C C . PHE A 1 90 ? 8.640 -13.724 -23.068 1.00 85.25 90 PHE A C 1
ATOM 728 O O . PHE A 1 90 ? 9.774 -13.494 -22.648 1.00 85.25 90 PHE A O 1
ATOM 735 N N . ASP A 1 91 ? 8.169 -14.970 -23.248 1.00 82.50 91 ASP A N 1
ATOM 736 C CA . ASP A 1 91 ? 8.850 -16.245 -22.913 1.00 82.50 91 ASP A CA 1
ATOM 737 C C . ASP A 1 91 ? 9.468 -16.259 -21.497 1.00 82.50 91 ASP A C 1
ATOM 739 O O . ASP A 1 91 ? 10.442 -16.953 -21.207 1.00 82.50 91 ASP A O 1
ATOM 743 N N . GLN A 1 92 ? 8.887 -15.480 -20.577 1.00 79.31 92 GLN A N 1
ATOM 744 C CA . GLN A 1 92 ? 9.312 -15.421 -19.181 1.00 79.31 92 GLN A CA 1
ATOM 745 C C . GLN A 1 92 ? 8.677 -16.579 -18.413 1.00 79.31 92 GLN A C 1
ATOM 747 O O . GLN A 1 92 ? 7.494 -16.545 -18.062 1.00 79.31 92 GLN A O 1
ATOM 752 N N . ARG A 1 93 ? 9.465 -17.622 -18.148 1.00 80.06 93 ARG A N 1
ATOM 753 C CA . ARG A 1 93 ? 9.019 -18.797 -17.392 1.00 80.06 93 ARG A CA 1
ATOM 754 C C . ARG A 1 93 ? 9.387 -18.635 -15.926 1.00 80.06 93 ARG A C 1
ATOM 756 O O . ARG A 1 93 ? 10.551 -18.746 -15.562 1.00 80.06 93 ARG A O 1
ATOM 763 N N . TYR A 1 94 ? 8.379 -18.386 -15.100 1.00 77.81 94 TYR A N 1
ATOM 764 C CA . TYR A 1 94 ? 8.530 -18.348 -13.649 1.00 77.81 94 TYR A CA 1
ATOM 765 C C . TYR A 1 94 ? 8.033 -19.648 -13.028 1.00 77.81 94 TYR A C 1
ATOM 767 O O . TYR A 1 94 ? 6.969 -20.157 -13.391 1.00 77.81 94 TYR A O 1
ATOM 775 N N . ASP A 1 95 ? 8.774 -20.147 -12.044 1.00 83.81 95 ASP A N 1
ATOM 776 C CA . ASP A 1 95 ? 8.350 -21.296 -11.255 1.00 83.81 95 ASP A CA 1
ATOM 777 C C . ASP A 1 95 ? 7.116 -20.955 -10.405 1.00 83.81 95 ASP A C 1
ATOM 779 O O . ASP A 1 95 ? 6.956 -19.841 -9.896 1.00 83.81 95 ASP A O 1
ATOM 783 N N . MET A 1 96 ? 6.241 -21.939 -10.182 1.00 80.38 96 MET A N 1
ATOM 784 C CA . MET A 1 96 ? 5.022 -21.748 -9.381 1.00 80.38 96 MET A CA 1
ATOM 785 C C . MET A 1 96 ? 5.287 -21.189 -7.968 1.00 80.38 96 MET A C 1
ATOM 787 O O . MET A 1 96 ? 4.578 -20.265 -7.557 1.00 80.38 96 MET A O 1
ATOM 791 N N . PRO A 1 97 ? 6.302 -21.666 -7.214 1.00 80.88 97 PRO A N 1
ATOM 792 C CA . PRO A 1 97 ? 6.690 -21.047 -5.949 1.00 80.88 97 PRO A CA 1
ATOM 793 C C . PRO A 1 97 ? 7.094 -19.579 -6.089 1.00 80.88 97 PRO A C 1
ATOM 795 O O . PRO A 1 97 ? 6.772 -18.779 -5.216 1.00 80.88 97 PRO A O 1
ATOM 798 N N . GLU A 1 98 ? 7.752 -19.191 -7.179 1.00 80.88 98 GLU A N 1
ATOM 799 C CA . GLU A 1 98 ? 8.167 -17.806 -7.396 1.00 80.88 98 GLU A CA 1
ATOM 800 C C . GLU A 1 98 ? 6.967 -16.889 -7.655 1.00 80.88 98 GLU A C 1
ATOM 802 O O . GLU A 1 98 ? 6.860 -15.818 -7.052 1.00 80.88 98 GLU A O 1
ATOM 807 N N . ILE A 1 99 ? 5.999 -17.342 -8.452 1.00 81.06 99 ILE A N 1
ATOM 808 C CA . ILE A 1 99 ? 4.742 -16.619 -8.690 1.00 81.06 99 ILE A CA 1
ATOM 809 C C . ILE A 1 99 ? 3.939 -16.489 -7.388 1.00 81.06 99 ILE A C 1
ATOM 811 O O . ILE A 1 99 ? 3.369 -15.437 -7.109 1.00 81.06 99 ILE A O 1
ATOM 815 N N . LEU A 1 100 ? 3.909 -17.531 -6.555 1.00 78.62 100 LEU A N 1
ATOM 816 C CA . LEU A 1 100 ? 3.152 -17.519 -5.302 1.00 78.62 100 LEU A CA 1
ATOM 817 C C . LEU A 1 100 ? 3.800 -16.662 -4.211 1.00 78.62 100 LEU A C 1
ATOM 819 O O . LEU A 1 100 ? 3.100 -15.938 -3.495 1.00 78.62 100 LEU A O 1
ATOM 823 N N . ILE A 1 101 ? 5.122 -16.776 -4.067 1.00 77.44 101 ILE A N 1
ATOM 824 C CA . ILE A 1 101 ? 5.884 -16.148 -2.989 1.00 77.44 101 ILE A CA 1
ATOM 825 C C . ILE A 1 101 ? 6.231 -14.714 -3.355 1.00 77.44 101 ILE A C 1
ATOM 827 O O . ILE A 1 101 ? 5.997 -13.838 -2.531 1.00 77.44 101 ILE A O 1
ATOM 831 N N . LYS A 1 102 ? 6.759 -14.453 -4.557 1.00 75.88 102 LYS A N 1
ATOM 832 C CA . LYS A 1 102 ? 7.168 -13.108 -4.998 1.00 75.88 102 LYS A CA 1
ATOM 833 C C . LYS A 1 102 ? 6.030 -12.373 -5.713 1.00 75.88 102 LYS A C 1
ATOM 835 O O . LYS A 1 102 ? 5.871 -11.167 -5.560 1.00 75.88 102 LYS A O 1
ATOM 840 N N . GLY A 1 103 ? 5.197 -13.072 -6.484 1.00 71.81 103 GLY A N 1
ATOM 841 C CA . GLY A 1 103 ? 4.072 -12.443 -7.189 1.00 71.81 103 GLY A CA 1
ATOM 842 C C . GLY A 1 103 ? 4.493 -11.304 -8.121 1.00 71.81 103 GLY A C 1
ATOM 843 O O . GLY A 1 103 ? 3.797 -10.296 -8.205 1.00 71.81 103 GLY A O 1
ATOM 844 N N . GLY A 1 104 ? 5.654 -11.446 -8.768 1.00 69.88 104 GLY A N 1
ATOM 845 C CA . GLY A 1 104 ? 6.233 -10.431 -9.653 1.00 69.88 104 GLY A CA 1
ATOM 846 C C . GLY A 1 104 ? 7.114 -9.381 -8.963 1.00 69.88 104 GLY A C 1
ATOM 847 O O . GLY A 1 104 ? 7.526 -8.429 -9.614 1.00 69.88 104 GLY A O 1
ATOM 848 N N . GLY A 1 105 ? 7.428 -9.518 -7.667 1.00 80.12 105 GLY A N 1
ATOM 849 C CA . GLY A 1 105 ? 8.367 -8.621 -6.986 1.00 80.12 105 GLY A CA 1
ATOM 850 C C . GLY A 1 105 ? 8.427 -8.815 -5.472 1.00 80.12 105 GLY A C 1
ATOM 851 O O . GLY A 1 105 ? 8.141 -9.880 -4.948 1.00 80.12 105 GLY A O 1
ATOM 852 N N . TRP A 1 106 ? 8.816 -7.777 -4.733 1.00 83.81 106 TRP A N 1
ATOM 853 C CA . TRP A 1 106 ? 8.770 -7.797 -3.261 1.00 83.81 106 TRP A CA 1
ATOM 854 C C . TRP A 1 106 ? 7.438 -7.254 -2.713 1.00 83.81 106 TRP A C 1
ATOM 856 O O . TRP A 1 106 ? 7.077 -7.531 -1.571 1.00 83.81 106 TRP A O 1
ATOM 866 N N . PHE A 1 107 ? 6.700 -6.486 -3.521 1.00 84.69 107 PHE A N 1
ATOM 867 C CA . PHE A 1 107 ? 5.519 -5.733 -3.099 1.00 84.69 107 PHE A CA 1
ATOM 868 C C . PHE A 1 107 ? 4.335 -6.627 -2.696 1.00 84.69 107 PHE A C 1
ATOM 870 O O . PHE A 1 107 ? 3.729 -6.425 -1.641 1.00 84.69 107 PHE A O 1
ATOM 877 N N . VAL A 1 108 ? 4.015 -7.646 -3.506 1.00 86.81 108 VAL A N 1
ATOM 878 C CA . VAL A 1 108 ? 2.878 -8.548 -3.249 1.00 86.81 108 VAL A CA 1
ATOM 879 C C . VAL A 1 108 ? 3.130 -9.398 -2.002 1.00 86.81 108 VAL A C 1
ATOM 881 O O . VAL A 1 108 ? 2.270 -9.477 -1.126 1.00 86.81 108 VAL A O 1
ATOM 884 N N . SER A 1 109 ? 4.324 -9.971 -1.856 1.00 88.00 109 SER A N 1
ATOM 885 C CA . SER A 1 109 ? 4.718 -10.718 -0.651 1.00 88.00 109 SER A CA 1
ATOM 886 C C . SER A 1 109 ? 4.594 -9.852 0.600 1.00 88.00 109 SER A C 1
ATOM 888 O O . SER A 1 109 ? 4.013 -10.258 1.608 1.00 88.00 109 SER A O 1
ATOM 890 N N . CYS A 1 110 ? 5.097 -8.621 0.499 1.00 89.12 110 CYS A N 1
ATOM 891 C CA . CYS A 1 110 ? 5.116 -7.638 1.567 1.00 89.12 110 CYS A CA 1
ATOM 892 C C . CYS A 1 110 ? 3.697 -7.295 2.051 1.00 89.12 110 CYS A C 1
ATOM 894 O O . CYS A 1 110 ? 3.399 -7.426 3.241 1.00 89.12 110 CYS A O 1
ATOM 896 N N . ILE A 1 111 ? 2.774 -6.954 1.142 1.00 90.00 111 ILE A N 1
ATOM 897 C CA . ILE A 1 111 ? 1.397 -6.618 1.533 1.00 90.00 111 ILE A CA 1
ATOM 898 C C . ILE A 1 111 ? 0.633 -7.816 2.108 1.00 90.00 111 ILE A C 1
ATOM 900 O O . ILE A 1 111 ? -0.161 -7.650 3.040 1.00 90.00 111 ILE A O 1
ATOM 904 N N . MET A 1 112 ? 0.876 -9.027 1.597 1.00 91.25 112 MET A N 1
ATOM 905 C CA . MET A 1 112 ? 0.230 -10.238 2.105 1.00 91.25 112 MET A CA 1
ATOM 906 C C . MET A 1 112 ? 0.652 -10.528 3.549 1.00 91.25 112 MET A C 1
ATOM 908 O O . MET A 1 112 ? -0.210 -10.779 4.396 1.00 91.25 112 MET A O 1
ATOM 912 N N . ILE A 1 113 ? 1.941 -10.382 3.866 1.00 91.44 113 ILE A N 1
ATOM 913 C CA . ILE A 1 113 ? 2.453 -10.509 5.237 1.00 91.44 113 ILE A CA 1
ATOM 914 C C . ILE A 1 113 ? 1.860 -9.421 6.139 1.00 91.44 113 ILE A C 1
ATOM 916 O O . ILE A 1 113 ? 1.399 -9.717 7.245 1.00 91.44 113 ILE A O 1
ATOM 920 N N . TYR A 1 114 ? 1.772 -8.174 5.669 1.00 92.19 114 TYR A N 1
ATOM 921 C CA . TYR A 1 114 ? 1.171 -7.099 6.463 1.00 92.19 114 TYR A CA 1
ATOM 922 C C . TYR A 1 114 ? -0.293 -7.329 6.783 1.00 92.19 114 TYR A C 1
ATOM 924 O O . TYR A 1 114 ? -0.734 -6.943 7.863 1.00 92.19 114 TYR A O 1
ATOM 932 N N . TYR A 1 115 ? -1.060 -7.962 5.898 1.00 90.94 115 TYR A N 1
ATOM 933 C CA . TYR A 1 115 ? -2.440 -8.310 6.215 1.00 90.94 115 TYR A CA 1
ATOM 934 C C . TYR A 1 115 ? -2.535 -9.296 7.377 1.00 90.94 115 TYR A C 1
ATOM 936 O O . TYR A 1 115 ? -3.413 -9.124 8.223 1.00 90.94 115 TYR A O 1
ATOM 944 N N . VAL A 1 116 ? -1.626 -10.269 7.464 1.00 91.62 116 VAL A N 1
ATOM 945 C CA . VAL A 1 116 ? -1.563 -11.189 8.607 1.00 91.62 116 VAL A CA 1
ATOM 946 C C . VAL A 1 116 ? -1.256 -10.411 9.887 1.00 91.62 116 VAL A C 1
ATOM 948 O O . VAL A 1 116 ? -2.043 -10.450 10.833 1.00 91.62 116 VAL A O 1
ATOM 951 N N . VAL A 1 117 ? -0.178 -9.620 9.894 1.00 90.56 117 VAL A N 1
ATOM 952 C CA . VAL A 1 117 ? 0.244 -8.828 11.064 1.00 90.56 117 VAL A CA 1
ATOM 953 C C . VAL A 1 117 ? -0.844 -7.837 11.499 1.00 90.56 117 VAL A C 1
ATOM 955 O O . VAL A 1 117 ? -1.201 -7.766 12.676 1.00 90.56 117 VAL A O 1
ATOM 958 N N . LEU A 1 118 ? -1.438 -7.098 10.559 1.00 89.19 118 LEU A N 1
ATOM 959 C CA . LEU A 1 118 ? -2.502 -6.142 10.863 1.00 89.19 118 LEU A CA 1
ATOM 960 C C . LEU A 1 118 ? -3.771 -6.799 11.364 1.00 89.19 118 LEU A C 1
ATOM 962 O O . LEU A 1 118 ? -4.499 -6.158 12.119 1.00 89.19 118 LEU A O 1
ATOM 966 N N . TRP A 1 119 ? -4.073 -8.031 10.961 1.00 90.06 119 TRP A N 1
ATOM 967 C CA . TRP A 1 119 ? -5.214 -8.733 11.526 1.00 90.06 119 TRP A CA 1
ATOM 968 C C . TRP A 1 119 ? -5.012 -8.977 13.025 1.00 90.06 119 TRP A C 1
ATOM 970 O O . TRP A 1 119 ? -5.913 -8.671 13.806 1.00 90.06 119 TRP A O 1
ATOM 980 N N . PHE A 1 120 ? -3.816 -9.403 13.447 1.00 89.06 120 PHE A N 1
ATOM 981 C CA . PHE A 1 120 ? -3.477 -9.551 14.867 1.00 89.06 120 PHE A CA 1
ATOM 982 C C . PHE A 1 120 ? -3.513 -8.212 15.608 1.00 89.06 120 PHE A C 1
ATOM 984 O O . PHE A 1 120 ? -4.152 -8.106 16.657 1.00 89.06 120 PHE A O 1
ATOM 991 N N . ILE A 1 121 ? -2.921 -7.158 15.037 1.00 87.38 121 ILE A N 1
ATOM 992 C CA . ILE A 1 121 ? -2.958 -5.806 15.620 1.00 87.38 121 ILE A CA 1
ATOM 993 C C . ILE A 1 121 ? -4.402 -5.326 15.759 1.00 87.38 121 ILE A C 1
ATOM 995 O O . ILE A 1 121 ? -4.808 -4.816 16.804 1.00 87.38 121 ILE A O 1
ATOM 999 N N . ARG A 1 122 ? -5.215 -5.537 14.724 1.00 85.50 122 ARG A N 1
ATOM 1000 C CA . ARG A 1 122 ? -6.638 -5.236 14.753 1.00 85.50 122 ARG A CA 1
ATOM 1001 C C . ARG A 1 122 ? -7.367 -6.117 15.761 1.00 85.50 122 ARG A C 1
ATOM 1003 O O . ARG A 1 122 ? -8.348 -5.653 16.302 1.00 85.50 122 ARG A O 1
ATOM 1010 N N . LYS A 1 123 ? -6.993 -7.360 16.037 1.00 84.88 123 LYS A N 1
ATOM 1011 C CA . LYS A 1 123 ? -7.744 -8.194 16.989 1.00 84.88 123 LYS A CA 1
ATOM 1012 C C . LYS A 1 123 ? -7.392 -7.867 18.442 1.00 84.88 123 LYS A C 1
ATOM 1014 O O . LYS A 1 123 ? -8.302 -7.707 19.251 1.00 84.88 123 LYS A O 1
ATOM 1019 N N . PHE A 1 124 ? -6.104 -7.724 18.742 1.00 84.44 124 PHE A N 1
ATOM 1020 C CA . PHE A 1 124 ? -5.585 -7.661 20.111 1.00 84.44 124 PHE A CA 1
ATOM 1021 C C . PHE A 1 124 ? -5.138 -6.258 20.536 1.00 84.44 124 PHE A C 1
ATOM 1023 O O . PHE A 1 124 ? -5.294 -5.883 21.694 1.00 84.44 124 PHE A O 1
ATOM 1030 N N . LEU A 1 125 ? -4.640 -5.441 19.604 1.00 83.12 125 LEU A N 1
ATOM 1031 C CA . LEU A 1 125 ? -3.947 -4.184 19.908 1.00 83.12 125 LEU A CA 1
ATOM 1032 C C . LEU A 1 125 ? -4.689 -2.932 19.409 1.00 83.12 125 LEU A C 1
ATOM 1034 O O . LEU A 1 125 ? -4.086 -1.862 19.362 1.00 83.12 125 LEU A O 1
ATOM 1038 N N . LYS A 1 126 ? -6.002 -3.000 19.100 1.00 79.25 126 LYS A N 1
ATOM 1039 C CA . LYS A 1 126 ? -6.779 -1.825 18.617 1.00 79.25 126 LYS A CA 1
ATOM 1040 C C . LYS A 1 126 ? -6.588 -0.592 19.509 1.00 79.25 126 LYS A C 1
ATOM 1042 O O . LYS A 1 126 ? -6.439 0.513 18.999 1.00 79.25 126 LYS A O 1
ATOM 1047 N N . LYS A 1 127 ? -6.599 -0.782 20.836 1.00 81.75 127 LYS A N 1
ATOM 1048 C CA . LYS A 1 127 ? -6.458 0.301 21.827 1.00 81.75 127 LYS A CA 1
ATOM 1049 C C . LYS A 1 127 ? -5.031 0.850 21.910 1.00 81.75 127 LYS A C 1
ATOM 1051 O O . LYS A 1 127 ? -4.847 2.035 22.165 1.00 81.75 127 LYS A O 1
ATOM 1056 N N . HIS A 1 128 ? -4.037 0.007 21.644 1.00 84.88 128 HIS A N 1
ATOM 1057 C CA . HIS A 1 128 ? -2.615 0.340 21.735 1.00 84.88 128 HIS A CA 1
ATOM 1058 C C . HIS A 1 128 ? -1.982 0.604 20.364 1.00 84.88 128 HIS A C 1
ATOM 1060 O O . HIS A 1 128 ? -0.764 0.627 20.247 1.00 84.88 128 HIS A O 1
ATOM 1066 N N . LEU A 1 129 ? -2.781 0.855 19.322 1.00 86.62 129 LEU A N 1
ATOM 1067 C CA . LEU A 1 129 ? -2.286 1.038 17.956 1.00 86.62 129 LEU A CA 1
ATOM 1068 C C . LEU A 1 129 ? -1.230 2.153 17.844 1.00 86.62 129 LEU A C 1
ATOM 1070 O O . LEU A 1 129 ? -0.257 2.005 17.114 1.00 86.62 129 LEU A O 1
ATOM 1074 N N . LYS A 1 130 ? -1.379 3.233 18.626 1.00 86.31 130 LYS A N 1
ATOM 1075 C CA . LYS A 1 130 ? -0.371 4.303 18.722 1.00 86.31 130 LYS A CA 1
ATOM 1076 C C . LYS A 1 130 ? 0.968 3.783 19.251 1.00 86.31 130 LYS A C 1
ATOM 1078 O O . LYS A 1 130 ? 2.003 4.113 18.693 1.00 86.31 130 LYS A O 1
ATOM 1083 N N . TRP A 1 131 ? 0.946 2.947 20.289 1.00 87.38 131 TRP A N 1
ATOM 1084 C CA . TRP A 1 131 ? 2.152 2.333 20.850 1.00 87.38 131 TRP A CA 1
ATOM 1085 C C . TRP A 1 131 ? 2.820 1.386 19.859 1.00 87.38 131 TRP A C 1
ATOM 1087 O O . TRP A 1 131 ? 4.035 1.420 19.721 1.00 87.38 131 TRP A O 1
ATOM 1097 N N . VAL A 1 132 ? 2.030 0.603 19.116 1.00 88.31 132 VAL A N 1
ATOM 1098 C CA . VAL A 1 132 ? 2.552 -0.259 18.045 1.00 88.31 132 VAL A CA 1
ATOM 1099 C C . VAL A 1 132 ? 3.239 0.573 16.962 1.00 88.31 132 VAL A C 1
ATOM 1101 O O . VAL A 1 132 ? 4.320 0.205 16.512 1.00 88.31 132 VAL A O 1
ATOM 1104 N N . PHE A 1 133 ? 2.655 1.715 16.584 1.00 90.25 133 PHE A N 1
ATOM 1105 C CA . PHE A 1 133 ? 3.275 2.650 15.645 1.00 90.25 133 PHE A CA 1
ATOM 1106 C C . PHE A 1 133 ? 4.594 3.215 16.181 1.00 90.25 133 PHE A C 1
ATOM 1108 O O . PHE A 1 133 ? 5.598 3.146 15.480 1.00 90.25 133 PHE A O 1
ATOM 1115 N N . PHE A 1 134 ? 4.620 3.720 17.419 1.00 89.75 134 PHE A N 1
ATOM 1116 C CA . PHE A 1 134 ? 5.850 4.245 18.022 1.00 89.75 134 PHE A CA 1
ATOM 1117 C C . PHE A 1 134 ? 6.933 3.173 18.136 1.00 89.75 134 PHE A C 1
ATOM 1119 O O . PHE A 1 134 ? 8.064 3.424 17.747 1.00 89.75 134 PHE A O 1
ATOM 1126 N N . MET A 1 135 ? 6.585 1.964 18.575 1.00 89.25 135 MET A N 1
ATOM 1127 C CA . MET A 1 135 ? 7.524 0.846 18.661 1.00 89.25 135 MET A CA 1
ATOM 1128 C C . MET A 1 135 ? 8.098 0.485 17.286 1.00 89.25 135 MET A C 1
ATOM 1130 O O . MET A 1 135 ? 9.313 0.377 17.140 1.00 89.25 135 MET A O 1
ATOM 1134 N N . ALA A 1 136 ? 7.251 0.352 16.261 1.00 88.50 136 ALA A N 1
ATOM 1135 C CA . ALA A 1 136 ? 7.703 0.084 14.898 1.00 88.50 136 ALA A CA 1
ATOM 1136 C C . ALA A 1 136 ? 8.580 1.226 14.349 1.00 88.50 136 ALA A C 1
ATOM 1138 O O . ALA A 1 136 ? 9.571 0.969 13.663 1.00 88.50 136 ALA A O 1
ATOM 1139 N N . ALA A 1 137 ? 8.250 2.481 14.669 1.00 88.88 137 ALA A N 1
ATOM 1140 C CA . ALA A 1 137 ? 9.020 3.650 14.253 1.00 88.88 137 ALA A CA 1
ATOM 1141 C C . ALA A 1 137 ? 10.394 3.680 14.930 1.00 88.88 137 ALA A C 1
ATOM 1143 O O . ALA A 1 137 ? 11.397 3.887 14.252 1.00 88.88 137 ALA A O 1
ATOM 1144 N N . THR A 1 138 ? 10.462 3.395 16.233 1.00 87.75 138 THR A N 1
ATOM 1145 C CA . THR A 1 138 ? 11.721 3.281 16.976 1.00 87.75 138 THR A CA 1
ATOM 1146 C C . THR A 1 138 ? 12.577 2.141 16.439 1.00 87.75 138 THR A C 1
ATOM 1148 O O . THR A 1 138 ? 13.760 2.353 16.214 1.00 87.75 138 THR A O 1
ATOM 1151 N N . ILE A 1 139 ? 12.003 0.966 16.158 1.00 87.50 139 ILE A N 1
ATOM 1152 C CA . ILE A 1 139 ? 12.739 -0.154 15.544 1.00 87.50 139 ILE A CA 1
ATOM 1153 C C . ILE A 1 139 ? 13.312 0.260 14.186 1.00 87.50 139 ILE A C 1
ATOM 1155 O O . ILE A 1 139 ? 14.480 0.007 13.912 1.00 87.50 139 ILE A O 1
ATOM 1159 N N . THR A 1 140 ? 12.516 0.933 13.354 1.00 85.94 140 THR A N 1
ATOM 1160 C CA . THR A 1 140 ? 12.962 1.394 12.031 1.00 85.94 140 THR A CA 1
ATOM 1161 C C . THR A 1 140 ? 14.070 2.445 12.151 1.00 85.94 140 THR A C 1
ATOM 1163 O O . THR A 1 140 ? 15.061 2.372 11.431 1.00 85.94 140 THR A O 1
ATOM 1166 N N . LEU A 1 141 ? 13.957 3.384 13.095 1.00 84.94 141 LEU A N 1
ATOM 1167 C CA . LEU A 1 141 ? 14.996 4.376 13.382 1.00 84.94 141 LEU A CA 1
ATOM 1168 C C . LEU A 1 141 ? 16.280 3.722 13.896 1.00 84.94 141 LEU A C 1
ATOM 1170 O O . LEU A 1 141 ? 17.350 4.022 13.385 1.00 84.94 141 LEU A O 1
ATOM 1174 N N . LEU A 1 142 ? 16.191 2.805 14.860 1.00 84.31 142 LEU A N 1
ATOM 1175 C CA . LEU A 1 142 ? 17.351 2.082 15.383 1.00 84.31 142 LEU A CA 1
ATOM 1176 C C . LEU A 1 142 ? 18.035 1.266 14.287 1.00 84.31 142 LEU A C 1
ATOM 1178 O O . LEU A 1 142 ? 19.253 1.312 14.175 1.00 84.31 142 LEU A O 1
ATOM 1182 N N . TRP A 1 143 ? 17.267 0.583 13.436 1.00 80.31 143 TRP A N 1
ATOM 1183 C CA . TRP A 1 143 ? 17.804 -0.137 12.280 1.00 80.31 143 TRP A CA 1
ATOM 1184 C C . TRP A 1 143 ? 18.543 0.811 11.330 1.00 80.31 143 TRP A C 1
ATOM 1186 O O . TRP A 1 143 ? 19.646 0.500 10.887 1.00 80.31 143 TRP A O 1
ATOM 1196 N N . TYR A 1 144 ? 17.971 1.989 11.064 1.00 78.50 144 TYR A N 1
ATOM 1197 C CA . TYR A 1 144 ? 18.611 3.030 10.261 1.00 78.50 144 TYR A CA 1
ATOM 1198 C C . TYR A 1 144 ? 19.907 3.547 10.903 1.00 78.50 144 TYR A C 1
ATOM 1200 O O . TYR A 1 144 ? 20.910 3.684 10.215 1.00 78.50 144 TYR A O 1
ATOM 1208 N N . PHE A 1 145 ? 19.931 3.784 12.216 1.00 77.19 145 PHE A N 1
ATOM 1209 C CA . PHE A 1 145 ? 21.128 4.260 12.916 1.00 77.19 145 PHE A CA 1
ATOM 1210 C C . PHE A 1 145 ? 22.224 3.189 13.030 1.00 77.19 145 PHE A C 1
ATOM 1212 O O . PHE A 1 145 ? 23.394 3.498 12.836 1.00 77.19 145 PHE A O 1
ATOM 1219 N N . VAL A 1 146 ? 21.871 1.931 13.305 1.00 74.06 146 VAL A N 1
ATOM 1220 C CA . VAL A 1 146 ? 22.840 0.835 13.476 1.00 74.06 146 VAL A CA 1
ATOM 1221 C C . VAL A 1 146 ? 23.452 0.411 12.139 1.00 74.06 146 VAL A C 1
ATOM 1223 O O . VAL A 1 146 ? 24.657 0.191 12.064 1.00 74.06 146 VAL A O 1
ATOM 1226 N N . LEU A 1 147 ? 22.648 0.316 11.074 1.00 63.88 147 LEU A N 1
ATOM 1227 C CA . LEU A 1 147 ? 23.102 -0.188 9.769 1.00 63.88 147 LEU A CA 1
ATOM 1228 C C . LEU A 1 147 ? 23.409 0.918 8.749 1.00 63.88 147 LEU A C 1
ATOM 1230 O O . LEU A 1 147 ? 24.138 0.674 7.788 1.00 63.88 147 LEU A O 1
ATOM 1234 N N . GLY A 1 148 ? 22.891 2.132 8.949 1.00 59.16 148 GLY A N 1
ATOM 1235 C CA . GLY A 1 148 ? 23.141 3.287 8.082 1.00 59.16 148 GLY A CA 1
ATOM 1236 C C . GLY A 1 148 ? 24.473 3.994 8.342 1.00 59.16 148 GLY A C 1
ATOM 1237 O O . GLY A 1 148 ? 24.970 4.677 7.453 1.00 59.16 148 GLY A O 1
ATOM 1238 N N . PHE A 1 149 ? 25.093 3.802 9.512 1.00 52.72 149 PHE A N 1
ATOM 1239 C CA . PHE A 1 149 ? 26.425 4.350 9.804 1.00 52.72 149 PHE A CA 1
ATOM 1240 C C . PHE A 1 149 ? 27.585 3.485 9.273 1.00 52.72 149 PHE A C 1
ATOM 1242 O O . PHE A 1 149 ? 28.701 3.987 9.157 1.00 52.72 149 PHE A O 1
ATOM 1249 N N . GLY A 1 150 ? 27.339 2.211 8.940 1.00 52.94 150 GLY A N 1
ATOM 1250 C CA . GLY A 1 150 ? 28.388 1.250 8.573 1.00 52.94 150 GLY A CA 1
ATOM 1251 C C . GLY A 1 150 ? 28.709 1.138 7.078 1.00 52.94 150 GLY A C 1
ATOM 1252 O O . GLY A 1 150 ? 29.854 0.869 6.731 1.00 52.94 150 GLY A O 1
ATOM 1253 N N . GLU A 1 151 ? 27.748 1.361 6.174 1.00 51.19 151 GLU A N 1
ATOM 1254 C CA . GLU A 1 151 ? 27.934 1.046 4.747 1.00 51.19 151 GLU A CA 1
ATOM 1255 C C . GLU A 1 151 ? 27.496 2.186 3.820 1.00 51.19 151 GLU A C 1
ATOM 1257 O O . GLU A 1 151 ? 26.314 2.402 3.540 1.00 51.19 151 GLU A O 1
ATOM 1262 N N . LYS A 1 152 ? 28.488 2.888 3.262 1.00 51.41 152 LYS A N 1
ATOM 1263 C CA . LYS A 1 152 ? 28.319 3.725 2.070 1.00 51.41 152 LYS A CA 1
ATOM 1264 C C . LYS A 1 152 ? 28.066 2.792 0.873 1.00 51.41 152 LYS A C 1
ATOM 1266 O O . LYS A 1 152 ? 29.006 2.156 0.418 1.00 51.41 152 LYS A O 1
ATOM 1271 N N . SER A 1 153 ? 26.834 2.750 0.351 1.00 46.75 153 SER A N 1
ATOM 1272 C CA . SER A 1 153 ? 26.428 2.218 -0.982 1.00 46.75 153 SER A CA 1
ATOM 1273 C C . SER A 1 153 ? 25.565 0.943 -1.088 1.00 46.75 153 SER A C 1
ATOM 1275 O O . SER A 1 153 ? 25.376 0.461 -2.198 1.00 46.75 153 SER A O 1
ATOM 1277 N N . GLY A 1 154 ? 24.941 0.435 -0.017 1.00 48.00 154 GLY A N 1
ATOM 1278 C CA . GLY A 1 154 ? 24.071 -0.759 -0.146 1.00 48.00 154 GLY A CA 1
ATOM 1279 C C . GLY A 1 154 ? 22.744 -0.731 0.612 1.00 48.00 154 GLY A C 1
ATOM 1280 O O . GLY A 1 154 ? 21.750 -1.285 0.144 1.00 48.00 154 GLY A O 1
ATOM 1281 N N . ASN A 1 155 ? 22.690 -0.036 1.751 1.00 47.81 155 ASN A N 1
ATOM 1282 C CA . ASN A 1 155 ? 21.602 -0.168 2.732 1.00 47.81 155 ASN A CA 1
ATOM 1283 C C . ASN A 1 155 ? 20.505 0.899 2.610 1.00 47.81 155 ASN A C 1
ATOM 1285 O O . ASN A 1 155 ? 19.789 1.182 3.568 1.00 47.81 155 ASN A O 1
ATOM 1289 N N . ASN A 1 156 ? 20.358 1.492 1.426 1.00 53.19 156 ASN A N 1
ATOM 1290 C CA . ASN A 1 156 ? 19.313 2.476 1.155 1.00 53.19 156 ASN A CA 1
ATOM 1291 C C . ASN A 1 156 ? 17.954 1.792 0.917 1.00 53.19 156 ASN A C 1
ATOM 1293 O O . ASN A 1 156 ? 17.872 0.579 0.756 1.00 53.19 156 ASN A O 1
ATOM 1297 N N . MET A 1 157 ? 16.870 2.570 0.854 1.00 54.59 157 MET A N 1
ATOM 1298 C CA . MET A 1 157 ? 15.491 2.111 0.577 1.00 54.59 157 MET A CA 1
ATOM 1299 C C . MET A 1 157 ? 15.358 1.176 -0.650 1.00 54.59 157 MET A C 1
ATOM 1301 O O . MET A 1 157 ? 14.411 0.393 -0.733 1.00 54.59 157 MET A O 1
ATOM 1305 N N . TYR A 1 158 ? 16.329 1.235 -1.569 1.00 49.50 158 TYR A N 1
ATOM 1306 C CA . TYR A 1 158 ? 16.436 0.428 -2.790 1.00 49.50 158 TYR A CA 1
ATOM 1307 C C . TYR A 1 158 ? 17.401 -0.770 -2.687 1.00 49.50 158 TYR A C 1
ATOM 1309 O O . TYR A 1 158 ? 17.538 -1.529 -3.641 1.00 49.50 158 TYR A O 1
ATOM 1317 N N . GLY A 1 159 ? 18.057 -0.960 -1.542 1.00 54.31 159 GLY A N 1
ATOM 1318 C CA . GLY A 1 159 ? 18.937 -2.091 -1.270 1.00 54.31 159 GLY A CA 1
ATOM 1319 C C . GLY A 1 159 ? 18.187 -3.417 -1.131 1.00 54.31 159 GLY A C 1
ATOM 1320 O O . GLY A 1 159 ? 16.974 -3.463 -0.898 1.00 54.31 159 GLY A O 1
ATOM 1321 N N . TRP A 1 160 ? 18.929 -4.521 -1.207 1.00 52.50 160 TRP A N 1
ATOM 1322 C CA . TRP A 1 160 ? 18.429 -5.899 -1.067 1.00 52.50 160 TRP A CA 1
ATOM 1323 C C . TRP A 1 160 ? 18.047 -6.288 0.376 1.00 52.50 160 TRP A C 1
ATOM 1325 O O . TRP A 1 160 ? 17.967 -7.465 0.712 1.00 52.50 160 TRP A O 1
ATOM 1335 N N . ASN A 1 161 ? 17.758 -5.305 1.232 1.00 62.94 161 ASN A N 1
ATOM 1336 C CA . ASN A 1 161 ? 17.480 -5.510 2.648 1.00 62.94 161 ASN A CA 1
ATOM 1337 C C . ASN A 1 161 ? 15.991 -5.367 2.987 1.00 62.94 161 ASN A C 1
ATOM 1339 O O . ASN A 1 161 ? 15.243 -4.595 2.382 1.00 62.94 161 ASN A O 1
ATOM 1343 N N . TYR A 1 162 ? 15.570 -6.065 4.044 1.00 72.00 162 TYR A N 1
ATOM 1344 C CA . TYR A 1 162 ? 14.207 -6.013 4.589 1.00 72.00 162 TYR A CA 1
ATOM 1345 C C . TYR A 1 162 ? 13.862 -4.683 5.283 1.00 72.00 162 TYR A C 1
ATOM 1347 O O . TYR A 1 162 ? 12.734 -4.499 5.733 1.00 72.00 162 TYR A O 1
ATOM 1355 N N . PHE A 1 163 ? 14.787 -3.718 5.329 1.00 76.06 163 PHE A N 1
ATOM 1356 C CA . PHE A 1 163 ? 14.549 -2.392 5.909 1.00 76.06 163 PHE A CA 1
ATOM 1357 C C . PHE A 1 163 ? 13.333 -1.689 5.292 1.00 76.06 163 PHE A C 1
ATOM 1359 O O . PHE A 1 163 ? 12.480 -1.164 6.010 1.00 76.06 163 PHE A O 1
ATOM 1366 N N . LYS A 1 164 ? 13.204 -1.751 3.958 1.00 77.56 164 LYS A N 1
ATOM 1367 C CA . LYS A 1 164 ? 12.063 -1.167 3.239 1.00 77.56 164 LYS A CA 1
ATOM 1368 C C . LYS A 1 164 ? 10.729 -1.755 3.704 1.00 77.56 164 LYS A C 1
ATOM 1370 O O . LYS A 1 164 ? 9.726 -1.053 3.707 1.00 77.56 164 LYS A O 1
ATOM 1375 N N . TRP A 1 165 ? 10.718 -3.005 4.172 1.00 83.38 165 TRP A N 1
ATOM 1376 C CA . TRP A 1 165 ? 9.509 -3.628 4.695 1.00 83.38 165 TRP A CA 1
ATOM 1377 C C . TRP A 1 165 ? 9.103 -2.909 5.995 1.00 83.38 165 TRP A C 1
ATOM 1379 O O . TRP A 1 165 ? 8.062 -2.258 6.057 1.00 83.38 165 TRP A O 1
ATOM 1389 N N . CYS A 1 166 ? 9.974 -2.867 7.003 1.00 83.38 166 CYS A N 1
ATOM 1390 C CA . CYS A 1 166 ? 9.684 -2.145 8.250 1.00 83.38 166 CYS A CA 1
AT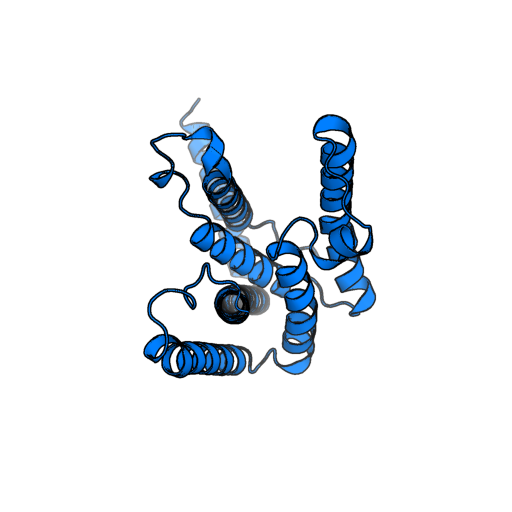OM 1391 C C . CYS A 1 166 ? 9.262 -0.681 8.017 1.00 83.38 166 CYS A C 1
ATOM 1393 O O . CYS A 1 166 ? 8.291 -0.219 8.617 1.00 83.38 166 CYS A O 1
ATOM 1395 N N . TYR A 1 167 ? 9.913 0.012 7.079 1.00 86.38 167 TYR A N 1
ATOM 1396 C CA . TYR A 1 167 ? 9.560 1.378 6.699 1.00 86.38 167 TYR A CA 1
ATOM 1397 C C . TYR A 1 167 ? 8.140 1.500 6.116 1.00 86.38 167 TYR A C 1
ATOM 1399 O O . TYR A 1 167 ? 7.328 2.277 6.621 1.00 86.38 167 TYR A O 1
ATOM 1407 N N . TYR A 1 168 ? 7.789 0.708 5.098 1.00 88.25 168 TYR A N 1
ATOM 1408 C CA . TYR A 1 168 ? 6.455 0.761 4.484 1.00 88.25 168 TYR A CA 1
ATOM 1409 C C . TYR A 1 168 ? 5.338 0.307 5.425 1.00 88.25 168 TYR A C 1
ATOM 1411 O O . TYR A 1 168 ? 4.198 0.776 5.325 1.00 88.25 168 TYR A O 1
ATOM 1419 N N . PHE A 1 169 ? 5.661 -0.554 6.389 1.00 90.38 169 PHE A N 1
ATOM 1420 C CA . PHE A 1 169 ? 4.720 -0.955 7.423 1.00 90.38 169 PHE A CA 1
ATOM 1421 C C . PHE A 1 169 ? 4.234 0.236 8.268 1.00 90.38 169 PHE A C 1
ATOM 1423 O O . PHE A 1 169 ? 3.056 0.283 8.633 1.00 90.38 169 PHE A O 1
ATOM 1430 N N . LEU A 1 170 ? 5.079 1.250 8.507 1.00 89.81 170 LEU A N 1
ATOM 1431 C CA . LEU A 1 170 ? 4.691 2.472 9.227 1.00 89.81 170 LEU A CA 1
ATOM 1432 C C . LEU A 1 170 ? 3.559 3.223 8.523 1.00 89.81 170 LEU A C 1
ATOM 1434 O O . LEU A 1 170 ? 2.599 3.638 9.174 1.00 89.81 170 LEU A O 1
ATOM 1438 N N . PHE A 1 171 ? 3.619 3.353 7.196 1.00 91.88 171 PHE A N 1
ATOM 1439 C CA . PHE A 1 171 ? 2.560 4.007 6.422 1.00 91.88 171 PHE A CA 1
ATOM 1440 C C . PHE A 1 171 ? 1.251 3.227 6.479 1.00 91.88 171 PHE A C 1
ATOM 1442 O O . PHE A 1 171 ? 0.174 3.814 6.613 1.00 91.88 171 PHE A O 1
ATOM 1449 N N . MET A 1 172 ? 1.330 1.896 6.457 1.00 92.44 172 MET A N 1
ATOM 1450 C CA . MET A 1 172 ? 0.153 1.050 6.615 1.00 92.44 172 MET A CA 1
ATOM 1451 C C . MET A 1 172 ? -0.476 1.195 8.008 1.00 92.44 172 MET A C 1
ATOM 1453 O O . MET A 1 172 ? -1.703 1.291 8.127 1.00 92.44 172 MET A O 1
ATOM 1457 N N . LEU A 1 173 ? 0.341 1.285 9.062 1.00 91.19 173 LEU A N 1
ATOM 1458 C CA . LEU A 1 173 ? -0.128 1.585 10.415 1.00 91.19 173 LEU A CA 1
ATOM 1459 C C . LEU A 1 173 ? -0.742 2.988 10.510 1.00 91.19 173 LEU A C 1
ATOM 1461 O O . LEU A 1 173 ? -1.818 3.138 11.092 1.00 91.19 173 LEU A O 1
ATOM 1465 N N . LEU A 1 174 ? -0.143 4.002 9.889 1.00 91.44 174 LEU A N 1
ATOM 1466 C CA . LEU A 1 174 ? -0.692 5.359 9.859 1.00 91.44 174 LEU A CA 1
ATOM 1467 C C . LEU A 1 174 ? -2.085 5.388 9.208 1.00 91.44 174 LEU A C 1
ATOM 1469 O O . LEU A 1 174 ? -3.034 5.941 9.773 1.00 91.44 174 LEU A O 1
ATOM 1473 N N . GLY A 1 175 ? -2.238 4.706 8.069 1.00 89.56 175 GLY A N 1
ATOM 1474 C CA . GLY A 1 175 ? -3.531 4.527 7.412 1.00 89.56 175 GLY A CA 1
ATOM 1475 C C . GLY A 1 175 ? -4.542 3.852 8.333 1.00 89.56 175 GLY A C 1
ATOM 1476 O O . GLY A 1 175 ? -5.673 4.318 8.479 1.00 89.56 175 GLY A O 1
ATOM 1477 N N . SER A 1 176 ? -4.119 2.796 9.032 1.00 89.31 176 SER A N 1
ATOM 1478 C CA . SER A 1 176 ? -4.967 2.070 9.978 1.00 89.31 176 SER A CA 1
ATOM 1479 C C . SER A 1 176 ? -5.466 2.933 11.144 1.00 89.31 176 SER A C 1
ATOM 1481 O O . SER A 1 176 ? -6.639 2.848 11.516 1.00 89.31 176 SER A O 1
ATOM 1483 N N . MET A 1 177 ? -4.624 3.831 11.668 1.00 88.75 177 MET A N 1
ATOM 1484 C CA . MET A 1 177 ? -4.990 4.783 12.721 1.00 88.75 177 MET A CA 1
ATOM 1485 C C . MET A 1 177 ? -6.054 5.771 12.240 1.00 88.75 177 MET A C 1
ATOM 1487 O O . MET A 1 177 ? -7.029 6.025 12.953 1.00 88.75 177 MET A O 1
ATOM 1491 N N . MET A 1 178 ? -5.906 6.294 11.021 1.00 86.25 178 MET A N 1
ATOM 1492 C CA . MET A 1 178 ? -6.901 7.181 10.414 1.00 86.25 178 MET A CA 1
ATOM 1493 C C . MET A 1 178 ? -8.224 6.456 10.144 1.00 86.25 178 MET A C 1
ATOM 1495 O O . MET A 1 178 ? -9.291 6.998 10.442 1.00 86.25 178 MET A O 1
ATOM 1499 N N . GLY A 1 179 ? -8.170 5.209 9.669 1.00 85.19 179 GLY A N 1
ATOM 1500 C CA . GLY A 1 179 ? -9.354 4.369 9.476 1.00 85.19 179 GLY A CA 1
ATOM 1501 C C . GLY A 1 179 ? -10.088 4.085 10.791 1.00 85.19 179 GLY A C 1
ATOM 1502 O O . GLY A 1 179 ? -11.315 4.174 10.851 1.00 85.19 179 GLY A O 1
ATOM 1503 N N . LEU A 1 180 ? -9.349 3.816 11.875 1.00 86.00 180 LEU A N 1
ATOM 1504 C CA . LEU A 1 180 ? -9.919 3.613 13.208 1.00 86.00 180 LEU A CA 1
ATOM 1505 C C . LEU A 1 180 ? -10.582 4.888 13.743 1.00 86.00 180 LEU A C 1
ATOM 1507 O O . LEU A 1 180 ? -11.714 4.819 14.220 1.00 86.00 180 LEU A O 1
ATOM 1511 N N . LYS A 1 181 ? -9.918 6.048 13.632 1.00 82.81 181 LYS A N 1
ATOM 1512 C CA . LYS A 1 181 ? -10.471 7.342 14.071 1.00 82.81 181 LYS A CA 1
ATOM 1513 C C . LYS A 1 181 ? -11.775 7.662 13.344 1.00 82.81 181 LYS A C 1
ATOM 1515 O O . LYS A 1 181 ? -12.740 8.070 13.983 1.00 82.81 181 LYS A O 1
ATOM 1520 N N . ARG A 1 182 ? -11.839 7.407 12.035 1.00 81.00 182 ARG A N 1
ATOM 1521 C CA . ARG A 1 182 ? -13.074 7.581 11.264 1.00 81.00 182 ARG A CA 1
ATOM 1522 C C . ARG A 1 182 ? -14.189 6.641 11.720 1.00 81.00 182 ARG A C 1
ATOM 1524 O O . ARG A 1 182 ? -15.313 7.086 11.920 1.00 81.00 182 ARG A O 1
ATOM 1531 N N . ASN A 1 183 ? -13.887 5.358 11.919 1.00 76.56 183 ASN A N 1
ATOM 1532 C CA . ASN A 1 183 ? -14.878 4.378 12.372 1.00 76.56 183 ASN A CA 1
ATOM 1533 C C . ASN A 1 183 ? -15.432 4.734 13.769 1.00 76.56 183 ASN A C 1
ATOM 1535 O O . ASN A 1 183 ? -16.628 4.599 14.017 1.00 76.56 183 ASN A O 1
ATOM 1539 N N . LEU A 1 184 ? -14.579 5.249 14.663 1.00 74.00 184 LEU A N 1
ATOM 1540 C CA . LEU A 1 184 ? -14.989 5.772 15.969 1.00 74.00 184 LEU A CA 1
ATOM 1541 C C . LEU A 1 184 ? -15.879 7.015 15.834 1.00 74.00 184 LEU A C 1
ATOM 1543 O O . LEU A 1 184 ? -16.975 7.020 16.383 1.00 74.00 184 LEU A O 1
ATOM 1547 N N . ASN A 1 185 ? -15.464 8.019 15.055 1.00 67.56 185 ASN A N 1
ATOM 1548 C CA . ASN A 1 185 ? -16.255 9.236 14.834 1.00 67.56 185 ASN A CA 1
ATOM 1549 C C . ASN A 1 185 ? -17.650 8.928 14.279 1.00 67.56 185 ASN A C 1
ATOM 1551 O O . ASN A 1 185 ? -18.638 9.488 14.749 1.00 67.56 185 ASN A O 1
ATOM 1555 N N . LYS A 1 186 ? -17.741 7.979 13.342 1.00 66.31 186 LYS A N 1
ATOM 1556 C CA . LYS A 1 186 ? -19.011 7.524 12.775 1.00 66.31 186 LYS A CA 1
ATOM 1557 C C . LYS A 1 186 ? -19.942 6.881 13.807 1.00 66.31 186 LYS A C 1
ATOM 1559 O O . LYS A 1 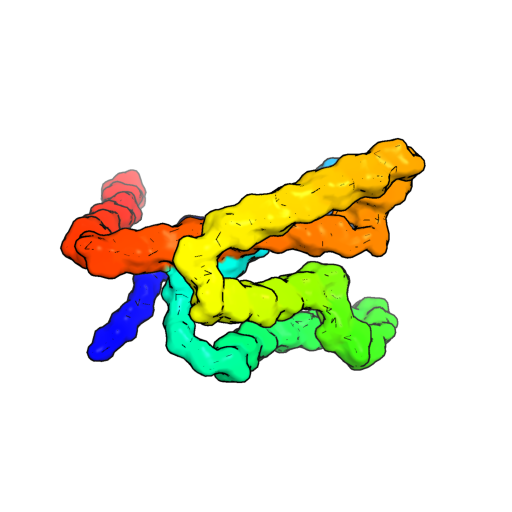186 ? -21.158 7.020 13.705 1.00 66.31 186 LYS A O 1
ATOM 1564 N N . LYS A 1 187 ? -19.390 6.170 14.797 1.00 63.47 187 LYS A N 1
ATOM 1565 C CA . LYS A 1 187 ? -20.172 5.599 15.905 1.00 63.47 187 LYS A CA 1
ATOM 1566 C C . LYS A 1 187 ? -20.632 6.665 16.898 1.00 63.47 187 LYS A C 1
ATOM 1568 O O . LYS A 1 187 ? -21.737 6.543 17.412 1.00 63.47 187 LYS A O 1
ATOM 1573 N N . THR A 1 188 ? -19.808 7.680 17.160 1.00 64.12 188 THR A N 1
ATOM 1574 C CA . THR A 1 188 ? -20.096 8.721 18.159 1.00 64.12 188 THR A CA 1
ATOM 1575 C C . THR A 1 188 ? -21.070 9.789 17.646 1.00 64.12 188 THR A C 1
ATOM 1577 O O . THR A 1 188 ? -21.923 10.232 18.407 1.00 64.12 188 THR A O 1
ATOM 1580 N N . TYR A 1 189 ? -21.001 10.176 16.364 1.00 56.81 189 TYR A N 1
ATOM 1581 C CA . TYR A 1 189 ? -21.840 11.240 15.786 1.00 56.81 189 TYR A CA 1
ATOM 1582 C C . TYR A 1 189 ? -22.544 10.811 14.484 1.00 56.81 189 TYR A C 1
ATOM 1584 O O . TYR A 1 189 ? -22.286 11.380 13.419 1.00 56.81 189 TYR A O 1
ATOM 1592 N N . PRO A 1 190 ? -23.466 9.832 14.533 1.00 60.03 190 PRO A N 1
ATOM 1593 C CA . PRO A 1 190 ? -24.114 9.308 13.328 1.00 60.03 190 PRO A CA 1
ATOM 1594 C C . PRO A 1 190 ? -24.966 10.355 12.584 1.00 60.03 190 PRO A C 1
ATOM 1596 O O . PRO A 1 190 ? -25.109 10.273 11.367 1.00 60.03 190 PRO A O 1
ATOM 1599 N N . PHE A 1 191 ? -25.509 11.352 13.294 1.00 52.81 191 PHE A N 1
ATOM 1600 C CA . PHE A 1 191 ? -26.366 12.400 12.725 1.00 52.81 191 PHE A CA 1
ATOM 1601 C C . PHE A 1 191 ? -25.586 13.448 11.909 1.00 52.81 191 PHE A C 1
ATOM 1603 O O . PHE A 1 191 ? -26.003 13.810 10.811 1.00 52.81 191 PHE A O 1
ATOM 1610 N N . PHE A 1 192 ? -24.426 13.894 12.404 1.00 54.78 192 PHE A N 1
ATOM 1611 C CA . PHE A 1 192 ? -23.611 14.917 11.736 1.00 54.78 192 PHE A CA 1
ATOM 1612 C C . PHE A 1 192 ? -22.903 14.391 10.477 1.00 54.78 192 PHE A C 1
ATOM 1614 O O . PHE A 1 192 ? -22.822 15.120 9.490 1.00 54.78 192 PHE A O 1
ATOM 1621 N N . GLU A 1 193 ? -22.460 13.125 10.448 1.00 53.78 193 GLU A N 1
ATOM 1622 C CA . GLU A 1 193 ? -21.924 12.530 9.207 1.00 53.78 193 GLU A CA 1
ATOM 1623 C C . GLU A 1 193 ? -23.002 12.427 8.115 1.00 53.78 193 GLU A C 1
ATOM 1625 O O . GLU A 1 193 ? -22.716 12.686 6.949 1.00 53.78 193 GLU A O 1
ATOM 1630 N N . GLY A 1 194 ? -24.253 12.122 8.481 1.00 55.16 194 GLY A N 1
ATOM 1631 C CA . GLY A 1 194 ? -25.366 12.062 7.527 1.00 55.16 194 GLY A CA 1
ATOM 1632 C C . GLY A 1 194 ? -25.706 13.413 6.884 1.00 55.16 194 GLY A C 1
ATOM 1633 O O . GLY A 1 194 ? -26.189 13.447 5.752 1.00 55.16 194 GLY A O 1
ATOM 1634 N N . LEU A 1 195 ? -25.438 14.520 7.581 1.00 51.72 195 LEU A N 1
ATOM 1635 C CA . LEU A 1 195 ? -25.536 15.882 7.046 1.00 51.72 195 LEU A CA 1
ATOM 1636 C C . LEU A 1 195 ? -24.331 16.226 6.157 1.00 51.72 195 LEU A C 1
ATOM 1638 O O . LEU A 1 195 ? -24.516 16.757 5.065 1.00 51.72 195 LEU A O 1
ATOM 1642 N N . TYR A 1 196 ? -23.113 15.869 6.571 1.00 51.69 196 TYR A N 1
ATOM 1643 C CA . TYR A 1 196 ? -21.889 16.140 5.809 1.00 51.69 196 TYR A CA 1
ATOM 1644 C C . TYR A 1 196 ? -21.838 15.385 4.465 1.00 51.69 196 TYR A C 1
ATOM 1646 O O . TYR A 1 196 ? -21.552 15.996 3.434 1.00 51.69 196 TYR A O 1
ATOM 1654 N N . ASP A 1 197 ? -22.217 14.100 4.437 1.00 54.19 197 ASP A N 1
ATOM 1655 C CA . ASP A 1 197 ? -22.344 13.321 3.191 1.00 54.19 197 ASP A CA 1
ATOM 1656 C C . ASP A 1 197 ? -23.398 13.924 2.246 1.00 54.19 197 ASP A C 1
ATOM 1658 O O . ASP A 1 197 ? -23.205 13.962 1.029 1.00 54.19 197 ASP A O 1
ATOM 1662 N N . LYS A 1 198 ? -24.508 14.450 2.788 1.00 50.53 198 LYS A N 1
ATOM 1663 C CA . LYS A 1 198 ? -25.528 15.140 1.983 1.00 50.53 198 LYS A CA 1
ATOM 1664 C C . LYS A 1 198 ? -24.991 16.428 1.361 1.00 50.53 198 LYS A C 1
ATOM 1666 O O . LYS A 1 198 ? -25.281 16.679 0.197 1.00 50.53 198 LYS A O 1
ATOM 1671 N N . HIS A 1 199 ? -24.192 17.213 2.083 1.00 47.31 199 HIS A N 1
ATOM 1672 C CA . HIS A 1 199 ? -23.619 18.454 1.554 1.00 47.31 199 HIS A CA 1
ATOM 1673 C C . HIS A 1 199 ? -22.508 18.221 0.516 1.00 47.31 199 HIS A C 1
ATOM 1675 O O . HIS A 1 199 ? -22.438 18.964 -0.461 1.00 47.31 199 HIS A O 1
ATOM 1681 N N . ILE A 1 200 ? -21.706 17.155 0.632 1.00 48.97 200 ILE A N 1
ATOM 1682 C CA . ILE A 1 200 ? -20.717 16.790 -0.403 1.00 48.97 200 ILE A CA 1
ATOM 1683 C C . ILE A 1 200 ? -21.396 16.367 -1.712 1.00 48.97 200 ILE A C 1
ATOM 1685 O O . ILE A 1 200 ? -20.879 16.672 -2.784 1.00 48.97 200 ILE A O 1
ATOM 1689 N N . HIS A 1 201 ? -22.577 15.745 -1.658 1.00 44.16 201 HIS A N 1
ATOM 1690 C CA . HIS A 1 201 ? -23.377 15.455 -2.854 1.00 44.16 201 HIS A CA 1
ATOM 1691 C C . HIS A 1 201 ? -24.046 16.692 -3.486 1.00 44.16 201 HIS A C 1
ATOM 1693 O O . HIS A 1 201 ? -24.456 16.612 -4.642 1.00 44.16 201 HIS A O 1
ATOM 1699 N N . ILE A 1 202 ? -24.111 17.837 -2.794 1.00 46.53 202 ILE A N 1
ATOM 1700 C CA . ILE A 1 202 ? -24.622 19.104 -3.355 1.00 46.53 202 ILE A CA 1
ATOM 1701 C C . ILE A 1 202 ? -23.553 19.809 -4.208 1.00 46.53 202 ILE A C 1
ATOM 1703 O O . ILE A 1 202 ? -23.886 20.454 -5.199 1.00 46.53 202 ILE A O 1
ATOM 1707 N N . ILE A 1 203 ? -22.266 19.628 -3.900 1.00 43.25 203 ILE A N 1
ATOM 1708 C CA . ILE A 1 203 ? -21.150 20.230 -4.650 1.00 43.25 203 ILE A CA 1
ATOM 1709 C C . ILE A 1 203 ? -21.117 19.798 -6.138 1.00 43.25 203 ILE A C 1
ATOM 1711 O O . ILE A 1 203 ? -21.014 20.678 -6.993 1.00 43.25 203 ILE A O 1
ATOM 1715 N N . PRO A 1 204 ? -21.291 18.513 -6.520 1.00 42.66 204 PRO A N 1
ATOM 1716 C CA . PRO A 1 204 ? -21.394 18.135 -7.932 1.00 42.66 204 PRO A CA 1
ATOM 1717 C C . PRO A 1 204 ? -22.726 18.541 -8.589 1.00 42.66 204 PRO A C 1
ATOM 1719 O O . PRO A 1 204 ? -22.797 18.579 -9.815 1.00 42.66 204 PRO A O 1
ATOM 1722 N N . ILE A 1 205 ? -23.774 18.860 -7.815 1.00 46.66 205 ILE A N 1
ATOM 1723 C CA . ILE A 1 205 ? -25.047 19.384 -8.347 1.00 46.66 205 ILE A CA 1
ATOM 1724 C C . ILE A 1 205 ? -24.898 20.868 -8.704 1.00 46.66 205 ILE A C 1
ATOM 1726 O O . ILE A 1 205 ? -25.313 21.272 -9.787 1.00 46.66 205 ILE A O 1
ATOM 1730 N N . PHE A 1 206 ? -24.226 21.657 -7.861 1.00 37.47 206 PHE A N 1
ATOM 1731 C CA . PHE A 1 206 ? -23.892 23.054 -8.162 1.00 37.47 206 PHE A CA 1
ATOM 1732 C C . PHE A 1 206 ? -22.927 23.183 -9.350 1.00 37.47 206 PHE A C 1
ATOM 1734 O O . PHE A 1 206 ? -23.099 24.074 -10.175 1.00 37.47 206 PHE A O 1
ATOM 1741 N N . LEU A 1 207 ? -21.971 22.257 -9.501 1.00 37.50 207 LEU A N 1
ATOM 1742 C CA . LEU A 1 207 ? -21.078 22.238 -10.666 1.00 37.50 207 LEU A CA 1
ATOM 1743 C C . LEU A 1 207 ? -21.795 21.817 -11.965 1.00 37.50 207 LEU A C 1
ATOM 1745 O O . LEU A 1 207 ? -21.424 22.276 -13.038 1.00 37.50 207 LEU A O 1
ATOM 1749 N N . LYS A 1 208 ? -22.844 20.983 -11.883 1.00 37.19 208 LYS A N 1
ATOM 1750 C CA . LYS A 1 208 ? -23.700 20.639 -13.036 1.00 37.19 208 LYS A CA 1
ATOM 1751 C C . LYS A 1 208 ? -24.621 21.784 -13.472 1.00 37.19 208 LYS A C 1
ATOM 1753 O O . LYS A 1 208 ? -24.940 21.859 -14.649 1.00 37.19 208 LYS A O 1
ATOM 1758 N N . LEU A 1 209 ? -25.021 22.664 -12.553 1.00 39.62 209 LEU A N 1
ATOM 1759 C CA . LEU A 1 209 ? -25.836 23.856 -12.840 1.00 39.62 209 LEU A CA 1
ATOM 1760 C C . LEU A 1 209 ? -25.032 25.028 -13.423 1.00 39.62 209 LEU A C 1
ATOM 1762 O O . LEU A 1 209 ? -25.624 25.930 -13.993 1.00 39.62 209 LEU A O 1
ATOM 1766 N N . LEU A 1 210 ? -23.702 25.011 -13.293 1.00 36.12 210 LEU A N 1
ATOM 1767 C CA . LEU A 1 210 ? -22.790 26.003 -13.881 1.00 36.12 210 LEU A CA 1
ATOM 1768 C C . LEU A 1 210 ? -22.273 25.610 -15.280 1.00 36.12 210 LEU A C 1
ATOM 1770 O O . LEU A 1 210 ? -21.576 26.399 -15.908 1.00 36.12 210 LEU A O 1
ATOM 1774 N N . ILE A 1 211 ? -22.590 24.397 -15.756 1.00 39.41 211 ILE A N 1
ATOM 1775 C CA . ILE A 1 211 ? -22.181 23.857 -17.071 1.00 39.41 211 ILE A CA 1
ATOM 1776 C C . ILE A 1 211 ? -23.425 23.531 -17.941 1.00 39.41 211 ILE A C 1
ATOM 1778 O O . ILE A 1 211 ? -23.350 22.790 -18.917 1.00 39.41 211 ILE A O 1
ATOM 1782 N N . CYS A 1 212 ? -24.588 24.094 -17.606 1.00 36.84 212 CYS A N 1
ATOM 1783 C CA . CYS A 1 212 ? -25.746 24.190 -18.499 1.00 36.84 212 CYS A CA 1
ATOM 1784 C C . CYS A 1 212 ? -26.107 25.657 -18.693 1.00 36.84 212 CYS A C 1
ATOM 1786 O O . CYS A 1 212 ? -26.116 26.381 -17.674 1.00 36.84 212 CYS A O 1
#

Foldseek 3Di:
DDDQPDDDVVLVVLLVVLVVLLVLLVCLVVCVVVSVSSHNNLVSLLSNLLSLLQVVLSDDDDDPVVVLVVVCVVQLVVLVVVQVCCCPPVVDDDDPCCCVCASPHVSVNLVSVLSVVVVCCVVPVLVVLVVVLVVLVVVLVVCCVVVVVPDDPAPDCPHPDCSVSSVSSSSSSNSNVNNNVVVVVCVVCVPVVVVVVVVVVVVVVVVVVVVD

Organism: NCBI:txid1339316

Secondary structure (DSSP, 8-state):
--PPPPP-HHHHHHHHHHHHHHHHHT-HHHHGGGGGG---HHHHHHHHHHHHHHHHHHSPP--HHHHHHHHHHHHHHHHHHHHHHHHHHH-----HHHHHHTTTSSHHHHHHHHHHHHHHHHHH-GGGHHHHHHHHHHHHHHHHHHHHTT-TTT-STTSSSTHHHHHHHHHHHHHHHHHHHHHHHHHH-HHHHHHHHHHHTTHHHHHHHS--

InterPro domains:
  IPR002656 Acyltransferase 3 domain [PF01757] (9-207)

Radius of gyration: 20.38 Å; chains: 1; bounding box: 58×48×47 Å

pLDDT: mean 77.17, std 15.82, range [33.09, 92.56]

Sequence (212 aa):
MYKAPPRDISIDILKCIAAIMITNSHMDILYGDYSYLATGGAIGDALFFFCSGYTLFLGRDMDFFNWYKRRINRIYPTVFTWALIAAVFFDQRYDMPEILIKGGGWFVSCIMIYYVVLWFIRKFLKKHLKWVFFMAATITLLWYFVLGFGEKSGNNMYGWNYFKWCYYFLFMLLGSMMGLKRNLNKKTYPFFEGLYDKHIHIIPIFLKLLIC